Protein AF-A0A3A4R962-F1 (afdb_monomer_lite)

InterPro domains:
  IPR026870 Zinc-ribbon domain [PF13240] (3-22)

pLDDT: mean 74.87, std 14.07, range [37.84, 94.56]

Secondary structure (DSSP, 8-state):
-B-TTT--B--TT-SB-TTT--B---HHHHHHHHHHHHHHHHHHHHHHHHHHHHHHHHHHHHHHHHHHHHHSPPPPS------HHHHHHHHHHHHHHHHHHHTT--EEEEEEHHHHHHHHHHH----TT-EEEEEESSSEEEEEEEEETTEEEEEEEEEEEEEETTEEEEEEEEEEETTEEPPHHHHHHHHHHHIIIIIHHH----TT--EEEEETTEEEEEE-TTTTSS------HHHHHHHHHHHHHHHHTT-HHHHHHHHHHHHHH-TT-TTHHHHHHHHHHHHHHHT-

Radius of gyration: 39.3 Å; chains: 1; bounding box: 98×42×113 Å

Sequence (292 aa):
MNCHNCGETNQPGAIFCRKCGGRLLPEHVLAREEKKRLRESEERLSGHKRIHFLRYLIPLAFFIYVFYLIIQNPVLPRNLNINERYAEKFETKLLRLHEHYNNRKLYRIAITEDELNSFLKLNTFATNADLFNIFLDDGLTIFINRSILGKTIRLKIYCGIQIKNGLIMPEILNVRLGKLPVPSFIVRFVVDKLLTSKFSNELACPPYITGFEFSENIMYIIYDPNYNDKKSSLPASDDVDQLLMQANKLYKDQELNAALKLYNQIIADYPDDPRIPALKKWCEDISARINK

Foldseek 3Di:
DADPVPRDDDDPPDQADPPPRHGDDPPVVVVVVVVVVVVVVVVVVVVVVVVVVVVVVVVVVVVVVVVVLLLQAPDDPDDADQDPVLCVVLVVQLVVVVVCVVVQHKDKDKRFQNSVLNNVVVPPPDDPAWRWRWFQDVATWIWTWGDDPNDTWIKIWGWHWDADQQFTDTHTPWIDNRPHTDDPVVCCVVVVVVCVPCPRPVSPRPRFFLDWDGDDRIIMTIGHSCVPPDVDDDCPVVVLVVLLVVLVVCVVVVVLVVSLVSLVVSCVRPVPPPCNVVSVVVSVVSVVVVVD

Structure (mmCIF, N/CA/C/O backbone):
data_AF-A0A3A4R962-F1
#
_entry.id   AF-A0A3A4R962-F1
#
loop_
_atom_site.group_PDB
_atom_site.id
_atom_site.type_symbol
_atom_site.label_atom_id
_atom_site.label_alt_id
_atom_site.label_comp_id
_atom_site.label_asym_id
_atom_site.label_entity_id
_atom_site.label_seq_id
_atom_site.pdbx_PDB_ins_code
_atom_site.Cartn_x
_atom_site.Cartn_y
_atom_site.Cartn_z
_atom_site.occupancy
_atom_site.B_iso_or_equiv
_atom_site.auth_seq_id
_atom_site.auth_comp_id
_atom_site.auth_asym_id
_atom_site.auth_atom_id
_atom_site.pdbx_PDB_model_num
ATOM 1 N N . MET A 1 1 ? 48.179 -1.555 -74.700 1.00 77.75 1 MET A N 1
ATOM 2 C CA . MET A 1 1 ? 47.234 -1.426 -73.565 1.00 77.75 1 MET A CA 1
ATOM 3 C C . MET A 1 1 ? 47.807 -2.193 -72.388 1.00 77.75 1 MET A C 1
ATOM 5 O O . MET A 1 1 ? 48.206 -3.337 -72.585 1.00 77.75 1 MET A O 1
ATOM 9 N N . ASN A 1 2 ? 47.907 -1.584 -71.208 1.00 84.56 2 ASN A N 1
ATOM 10 C CA . ASN A 1 2 ? 48.552 -2.230 -70.060 1.00 84.56 2 ASN A CA 1
ATOM 11 C C . ASN A 1 2 ? 47.516 -2.985 -69.226 1.00 84.56 2 ASN A C 1
ATOM 13 O O . ASN A 1 2 ? 46.388 -2.526 -69.055 1.00 84.56 2 ASN A O 1
ATOM 17 N N . CYS A 1 3 ? 47.884 -4.159 -68.721 1.00 83.25 3 CYS A N 1
ATOM 18 C CA . CYS A 1 3 ? 47.009 -4.930 -67.850 1.00 83.25 3 CYS A CA 1
ATOM 19 C C . CYS A 1 3 ? 46.927 -4.283 -66.465 1.00 83.25 3 CYS A C 1
ATOM 21 O O . CYS A 1 3 ? 47.944 -4.152 -65.792 1.00 83.25 3 CYS A O 1
ATOM 23 N N . HIS A 1 4 ? 45.719 -3.962 -65.997 1.00 79.00 4 HIS A N 1
ATOM 24 C CA . HIS A 1 4 ? 45.518 -3.374 -64.668 1.00 79.00 4 HIS A CA 1
ATOM 25 C C . HIS A 1 4 ? 45.893 -4.329 -63.516 1.00 79.00 4 HIS A C 1
ATOM 27 O O . HIS A 1 4 ? 46.236 -3.879 -62.433 1.00 79.00 4 HIS A O 1
ATOM 33 N N . ASN A 1 5 ? 45.877 -5.648 -63.751 1.00 82.88 5 ASN A N 1
ATOM 34 C CA . ASN A 1 5 ? 46.166 -6.644 -62.714 1.00 82.88 5 ASN A CA 1
ATOM 35 C C . ASN A 1 5 ? 47.669 -6.935 -62.534 1.00 82.88 5 ASN A C 1
ATOM 37 O O . ASN A 1 5 ? 48.089 -7.345 -61.461 1.00 82.88 5 ASN A O 1
ATOM 41 N N . CYS A 1 6 ? 48.493 -6.784 -63.582 1.00 87.06 6 CYS A N 1
ATOM 42 C CA . CYS A 1 6 ? 49.918 -7.153 -63.515 1.00 87.06 6 CYS A CA 1
ATOM 43 C C . CYS A 1 6 ? 50.880 -6.199 -64.246 1.00 87.06 6 CYS A C 1
ATOM 45 O O . CYS A 1 6 ? 52.055 -6.526 -64.396 1.00 87.06 6 CYS A O 1
ATOM 47 N N . GLY A 1 7 ? 50.391 -5.069 -64.764 1.00 85.62 7 GLY A N 1
ATOM 48 C CA . GLY A 1 7 ? 51.185 -4.024 -65.426 1.00 85.62 7 GLY A CA 1
ATOM 49 C C . GLY A 1 7 ? 51.685 -4.341 -66.842 1.00 85.62 7 GLY A C 1
ATOM 50 O O . GLY A 1 7 ? 52.256 -3.473 -67.488 1.00 85.62 7 GLY A O 1
ATOM 51 N N . GLU A 1 8 ? 51.467 -5.557 -67.350 1.00 90.62 8 GLU A N 1
ATOM 52 C CA . GLU A 1 8 ? 52.028 -6.024 -68.626 1.00 90.62 8 GLU A CA 1
ATOM 53 C C . GLU A 1 8 ? 51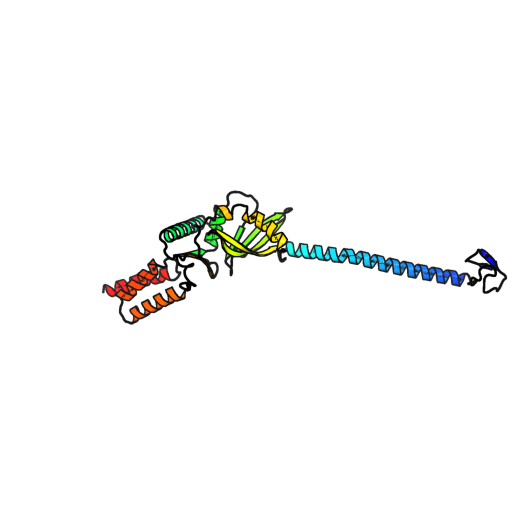.473 -5.255 -69.841 1.00 90.62 8 GLU A C 1
ATOM 55 O O . GLU A 1 8 ? 50.253 -5.126 -69.994 1.00 90.62 8 GLU A O 1
ATOM 60 N N . THR A 1 9 ? 52.353 -4.815 -70.745 1.00 89.25 9 THR A N 1
ATOM 61 C CA . THR A 1 9 ? 51.981 -4.159 -72.009 1.00 89.25 9 THR A CA 1
ATOM 62 C C . THR A 1 9 ? 51.529 -5.193 -73.040 1.00 89.25 9 THR A C 1
ATOM 64 O O . THR A 1 9 ? 52.305 -6.038 -73.483 1.00 89.25 9 THR A O 1
ATOM 67 N N . ASN A 1 10 ? 50.261 -5.127 -73.445 1.00 87.25 10 ASN A N 1
ATOM 68 C CA . ASN A 1 10 ? 49.651 -6.049 -74.403 1.00 87.25 10 ASN A CA 1
ATOM 69 C C . ASN A 1 10 ? 49.460 -5.408 -75.785 1.00 87.25 10 ASN A C 1
ATOM 71 O O . ASN A 1 10 ? 49.341 -4.179 -75.902 1.00 87.25 10 ASN A O 1
ATOM 75 N N . GLN A 1 11 ? 49.398 -6.267 -76.811 1.00 86.31 11 GLN A N 1
ATOM 76 C CA . GLN A 1 11 ? 49.166 -5.880 -78.204 1.00 86.31 11 GLN A CA 1
ATOM 77 C C . GLN A 1 11 ? 47.844 -5.103 -78.366 1.00 86.31 11 GLN A C 1
ATOM 79 O O . GLN A 1 11 ? 46.879 -5.366 -77.639 1.00 86.31 11 GLN A O 1
ATOM 84 N N . PRO A 1 12 ? 47.782 -4.135 -79.300 1.00 80.62 12 PRO A N 1
ATOM 85 C CA . PRO A 1 12 ? 46.551 -3.406 -79.588 1.00 80.62 12 PRO A CA 1
ATOM 86 C C . PRO A 1 12 ? 45.457 -4.377 -80.067 1.00 80.62 12 PRO A C 1
ATOM 88 O O . PRO A 1 12 ? 45.690 -5.180 -80.961 1.00 80.62 12 PRO A O 1
ATOM 91 N N . GLY A 1 13 ? 44.278 -4.327 -79.437 1.00 78.50 13 GLY A N 1
ATOM 92 C CA . GLY A 1 13 ? 43.146 -5.223 -79.726 1.00 78.50 13 GLY A CA 1
ATOM 93 C C . GLY A 1 13 ? 43.092 -6.524 -78.909 1.00 78.50 13 GLY A C 1
ATOM 94 O O . GLY A 1 13 ? 42.116 -7.262 -79.021 1.00 78.50 13 GLY A O 1
ATOM 95 N N . ALA A 1 14 ? 44.087 -6.811 -78.060 1.00 82.19 14 ALA A N 1
ATOM 96 C CA . ALA A 1 14 ? 44.057 -7.985 -77.186 1.00 82.19 14 ALA A CA 1
ATOM 97 C C . ALA A 1 14 ? 42.918 -7.897 -76.146 1.00 82.19 14 ALA A C 1
ATOM 99 O O . ALA A 1 14 ? 42.784 -6.896 -75.445 1.00 82.19 14 ALA A O 1
ATOM 100 N N . ILE A 1 15 ? 42.125 -8.968 -76.014 1.00 83.50 15 ILE A N 1
ATOM 101 C CA . ILE A 1 15 ? 40.984 -9.055 -75.075 1.00 83.50 15 ILE A CA 1
ATOM 102 C C . ILE A 1 15 ? 41.430 -9.554 -73.687 1.00 83.50 15 ILE A C 1
ATOM 104 O O . ILE A 1 15 ? 40.807 -9.241 -72.671 1.00 83.50 15 ILE A O 1
ATOM 108 N N . PHE A 1 16 ? 42.536 -10.299 -73.624 1.00 88.06 16 PHE A N 1
ATOM 109 C CA . PHE A 1 16 ? 43.095 -10.868 -72.398 1.00 88.06 16 PHE A CA 1
ATOM 110 C C . PHE A 1 16 ? 44.587 -10.560 -72.286 1.00 88.06 16 PHE A C 1
ATOM 112 O O . PHE A 1 16 ? 45.295 -10.451 -73.287 1.00 88.06 16 PHE A O 1
ATOM 119 N N . CYS A 1 17 ? 45.066 -10.419 -71.053 1.00 89.94 17 CYS A N 1
ATOM 120 C CA . CYS A 1 17 ? 46.470 -10.200 -70.759 1.00 89.94 17 CYS A CA 1
ATOM 121 C C . CYS A 1 17 ? 47.272 -11.468 -71.041 1.00 89.94 17 CYS A C 1
ATOM 123 O O . CYS A 1 17 ? 47.010 -12.514 -70.447 1.00 89.94 17 CYS A O 1
ATOM 125 N N . ARG A 1 18 ? 48.317 -11.349 -71.861 1.00 89.38 18 ARG A N 1
ATOM 126 C CA . ARG A 1 18 ? 49.208 -12.458 -72.228 1.00 89.38 18 ARG A CA 1
ATOM 127 C C . ARG A 1 18 ? 49.938 -13.102 -71.047 1.00 89.38 18 ARG A C 1
ATOM 129 O O . ARG A 1 18 ? 50.390 -14.231 -71.161 1.00 89.38 18 ARG A O 1
ATOM 136 N N . LYS A 1 19 ? 50.094 -12.373 -69.937 1.00 90.69 19 LYS A N 1
ATOM 137 C CA . LYS A 1 19 ? 50.880 -12.812 -68.776 1.00 90.69 19 LYS A CA 1
ATOM 138 C C . LYS A 1 19 ? 50.030 -13.434 -67.673 1.00 90.69 19 LYS A C 1
ATOM 140 O O . LYS A 1 19 ? 50.396 -14.474 -67.149 1.00 90.69 19 LYS A O 1
ATOM 145 N N . CYS A 1 20 ? 48.917 -12.801 -67.302 1.00 91.12 20 CYS A N 1
ATOM 146 C CA . CYS A 1 20 ? 48.089 -13.245 -66.172 1.00 91.12 20 CYS A CA 1
ATOM 147 C C . CYS A 1 20 ? 46.696 -13.750 -66.575 1.00 91.12 20 CYS A C 1
ATOM 149 O O . CYS A 1 20 ? 45.903 -14.084 -65.701 1.00 91.12 20 CYS A O 1
ATOM 151 N N . GLY A 1 21 ? 46.353 -13.737 -67.869 1.00 85.94 21 GLY A N 1
ATOM 152 C CA . GLY A 1 21 ? 45.032 -14.138 -68.367 1.00 85.94 21 GLY A CA 1
ATOM 153 C C . GLY A 1 21 ? 43.889 -13.178 -68.011 1.00 85.94 21 GLY A C 1
ATOM 154 O O . GLY A 1 21 ? 42.753 -13.398 -68.418 1.00 85.94 21 GLY A O 1
ATOM 155 N N . GLY A 1 22 ? 44.162 -12.094 -67.276 1.00 85.62 22 GLY A N 1
ATOM 156 C CA . GLY A 1 22 ? 43.148 -11.119 -66.877 1.00 85.62 22 GLY A CA 1
ATOM 157 C C . GLY A 1 22 ? 42.529 -10.403 -68.078 1.00 85.62 22 GLY A C 1
ATOM 158 O O . GLY A 1 22 ? 43.238 -10.007 -69.004 1.00 85.62 22 GLY A O 1
ATOM 159 N N . ARG A 1 23 ? 41.207 -10.210 -68.065 1.00 85.44 23 ARG A N 1
ATOM 160 C CA . ARG A 1 23 ? 40.483 -9.500 -69.129 1.00 85.44 23 ARG A CA 1
ATOM 161 C C . ARG A 1 23 ? 40.953 -8.044 -69.217 1.00 85.44 23 ARG A C 1
ATOM 163 O O . ARG A 1 23 ? 40.964 -7.329 -68.216 1.00 85.44 23 ARG A O 1
ATOM 170 N N . LEU A 1 24 ? 41.337 -7.607 -70.412 1.00 81.69 24 LEU A N 1
ATOM 171 C CA . LEU A 1 24 ? 41.735 -6.230 -70.693 1.00 81.69 24 LEU A CA 1
ATOM 172 C C . LEU A 1 24 ? 40.465 -5.423 -70.970 1.00 81.69 24 LEU A C 1
ATOM 174 O O . LEU A 1 24 ? 39.911 -5.447 -72.065 1.00 81.69 24 LEU A O 1
ATOM 178 N N . LEU A 1 25 ? 39.953 -4.769 -69.930 1.00 76.94 25 LEU A N 1
ATOM 179 C CA . LEU A 1 25 ? 38.772 -3.917 -70.025 1.00 76.94 25 LEU A CA 1
ATOM 180 C C . LEU A 1 25 ? 39.183 -2.510 -70.476 1.00 76.94 25 LEU A C 1
ATOM 182 O O . LEU A 1 25 ? 40.145 -1.970 -69.925 1.00 76.94 25 LEU A O 1
ATOM 186 N N . PRO A 1 26 ? 38.477 -1.898 -71.444 1.00 75.88 26 PRO A N 1
ATOM 187 C CA . PRO A 1 26 ? 38.699 -0.505 -71.811 1.00 75.88 26 PRO A CA 1
ATOM 188 C C . PRO A 1 26 ? 38.617 0.411 -70.585 1.00 75.88 26 PRO A C 1
ATOM 190 O O . PRO A 1 26 ? 37.801 0.191 -69.691 1.00 75.88 26 PRO A O 1
ATOM 193 N N . GLU A 1 27 ? 39.424 1.467 -70.566 1.00 72.38 27 GLU A N 1
ATOM 194 C CA . GLU A 1 27 ? 39.584 2.365 -69.411 1.00 72.38 27 GLU A CA 1
ATOM 195 C C . GLU A 1 27 ? 38.251 2.962 -68.915 1.00 72.38 27 GLU A C 1
ATOM 197 O O . GLU A 1 27 ? 37.996 3.037 -67.714 1.00 72.38 27 GLU A O 1
ATOM 202 N N . HIS A 1 28 ? 37.328 3.265 -69.834 1.00 75.19 28 HIS A N 1
ATOM 203 C CA . HIS A 1 28 ? 35.986 3.755 -69.505 1.00 75.19 28 HIS A CA 1
ATOM 204 C C . HIS A 1 28 ? 35.100 2.716 -68.787 1.00 75.19 28 HIS A C 1
ATOM 206 O O . HIS A 1 28 ? 34.197 3.092 -68.037 1.00 75.19 28 HIS A O 1
ATOM 212 N N . VAL A 1 29 ? 35.339 1.416 -68.998 1.00 77.19 29 VAL A N 1
ATOM 213 C CA . VAL A 1 29 ? 34.620 0.329 -68.313 1.00 77.19 29 VAL A CA 1
ATOM 214 C C . VAL A 1 29 ? 35.175 0.136 -66.905 1.00 77.19 29 VAL A C 1
ATOM 216 O O . VAL A 1 29 ? 34.391 0.047 -65.962 1.00 77.19 29 VAL A O 1
ATOM 219 N N . LEU A 1 30 ? 36.504 0.179 -66.744 1.00 73.88 30 LEU A N 1
ATOM 220 C CA . LEU A 1 30 ? 37.162 0.116 -65.433 1.00 73.88 30 LEU A CA 1
ATOM 221 C C . LEU A 1 30 ? 36.701 1.262 -64.520 1.00 73.88 30 LEU A C 1
ATOM 223 O O . LEU A 1 30 ? 36.254 1.015 -63.400 1.00 73.88 30 LEU A O 1
ATOM 227 N N . ALA A 1 31 ? 36.675 2.495 -65.036 1.00 77.50 31 ALA A N 1
ATOM 228 C CA . ALA A 1 31 ? 36.196 3.659 -64.287 1.00 77.50 31 ALA A CA 1
ATOM 229 C C . ALA A 1 31 ? 34.712 3.545 -63.876 1.00 77.50 31 ALA A C 1
ATOM 231 O O . ALA A 1 31 ? 34.293 4.082 -62.846 1.00 77.50 31 ALA A O 1
ATOM 232 N N . ARG A 1 32 ? 33.886 2.848 -64.670 1.00 80.50 32 ARG A N 1
ATOM 233 C CA . ARG A 1 32 ? 32.465 2.622 -64.362 1.00 80.50 32 ARG A CA 1
ATOM 234 C C . ARG A 1 32 ? 32.279 1.549 -63.290 1.00 80.50 32 ARG A C 1
ATOM 236 O O . ARG A 1 32 ? 31.429 1.722 -62.414 1.00 80.50 32 ARG A O 1
ATOM 243 N N . GLU A 1 33 ? 33.056 0.471 -63.341 1.00 80.75 33 GLU A N 1
ATOM 244 C CA . GLU A 1 33 ? 33.032 -0.588 -62.327 1.00 80.75 33 GLU A CA 1
ATOM 245 C C . GLU A 1 33 ? 33.550 -0.095 -60.974 1.00 80.75 33 GLU A C 1
ATOM 247 O O . GLU A 1 33 ? 32.934 -0.378 -59.946 1.00 80.75 33 GLU A O 1
ATOM 252 N N . GLU A 1 34 ? 34.616 0.704 -60.963 1.00 81.69 34 GLU A N 1
ATOM 253 C CA . GLU A 1 34 ? 35.164 1.296 -59.742 1.00 81.69 34 GLU A CA 1
ATOM 254 C C . GLU A 1 34 ? 34.163 2.253 -59.078 1.00 81.69 34 GLU A C 1
ATOM 256 O O . GLU A 1 34 ? 33.871 2.116 -57.889 1.00 81.69 34 GLU A O 1
ATOM 261 N N . LYS A 1 35 ? 33.515 3.133 -59.857 1.00 82.75 35 LYS A N 1
ATOM 262 C CA . LYS A 1 35 ? 32.416 3.980 -59.355 1.00 82.75 35 LYS A CA 1
ATOM 263 C C . LYS A 1 35 ? 31.254 3.165 -58.789 1.00 82.75 35 LYS A C 1
ATOM 265 O O . LYS A 1 35 ? 30.650 3.580 -57.801 1.00 82.75 35 LYS A O 1
ATOM 270 N N . LYS A 1 36 ? 30.919 2.023 -59.399 1.00 83.44 36 LYS A N 1
ATOM 271 C CA . LYS A 1 36 ? 29.857 1.142 -58.898 1.00 83.44 36 LYS A CA 1
ATOM 272 C C . LYS A 1 36 ? 30.246 0.516 -57.555 1.00 83.44 36 LYS A C 1
ATOM 274 O O . LYS A 1 36 ? 29.446 0.559 -56.627 1.00 83.44 36 LYS A O 1
ATOM 279 N N . ARG A 1 37 ? 31.482 0.022 -57.423 1.00 81.88 37 ARG A N 1
ATOM 280 C CA . ARG A 1 37 ? 32.004 -0.530 -56.159 1.00 81.88 37 ARG A CA 1
ATOM 281 C C . ARG A 1 37 ? 32.063 0.517 -55.051 1.00 81.88 37 ARG A C 1
ATOM 283 O O . ARG A 1 37 ? 31.694 0.210 -53.923 1.00 81.88 37 ARG A O 1
ATOM 290 N N . LEU A 1 38 ? 32.471 1.747 -55.372 1.00 80.94 38 LEU A N 1
ATOM 291 C CA . LEU A 1 38 ? 32.474 2.856 -54.417 1.00 80.94 38 LEU A CA 1
ATOM 292 C C . LEU A 1 38 ? 31.055 3.155 -53.918 1.00 80.94 38 LEU A C 1
ATOM 294 O O . LEU A 1 38 ? 30.846 3.154 -52.707 1.00 80.94 38 LEU A O 1
ATOM 298 N N . ARG A 1 39 ? 30.066 3.273 -54.817 1.00 78.31 39 ARG A N 1
ATOM 299 C CA . ARG A 1 39 ? 28.651 3.463 -54.437 1.00 78.31 39 ARG A CA 1
ATOM 300 C C . ARG A 1 39 ? 28.114 2.319 -53.575 1.00 78.31 39 ARG A C 1
ATOM 302 O O . ARG A 1 39 ? 27.507 2.574 -52.543 1.00 78.31 39 ARG A O 1
ATOM 309 N N . GLU A 1 40 ? 28.384 1.068 -53.947 1.00 79.31 40 GLU A N 1
ATOM 310 C CA . GLU A 1 40 ? 27.974 -0.104 -53.158 1.00 79.31 40 GLU A CA 1
ATOM 311 C C . GLU A 1 40 ? 28.652 -0.133 -51.775 1.00 79.31 40 GLU A C 1
ATOM 313 O O . GLU A 1 40 ? 28.037 -0.526 -50.781 1.00 79.31 40 GLU A O 1
ATOM 318 N N . SER A 1 41 ? 29.913 0.300 -51.681 1.00 74.69 41 SER A N 1
ATOM 319 C CA . SER A 1 41 ? 30.638 0.401 -50.410 1.00 74.69 41 SER A CA 1
ATOM 320 C C . SER A 1 41 ? 30.090 1.518 -49.516 1.00 74.69 41 SER A C 1
ATOM 322 O O . SER A 1 41 ? 29.933 1.310 -48.312 1.00 74.69 41 SER A O 1
ATOM 324 N N . GLU A 1 42 ? 29.721 2.662 -50.100 1.00 76.12 42 GLU A N 1
ATOM 325 C CA . GLU A 1 42 ? 29.106 3.791 -49.401 1.00 76.12 42 GLU A CA 1
ATOM 326 C C . GLU A 1 42 ? 27.699 3.442 -48.907 1.00 76.12 42 GLU A C 1
ATOM 328 O O . GLU A 1 42 ? 27.369 3.735 -47.756 1.00 76.12 42 GLU A O 1
ATOM 333 N N . GLU A 1 43 ? 26.893 2.750 -49.719 1.00 76.00 43 GLU A N 1
ATOM 334 C CA . GLU A 1 43 ? 25.568 2.256 -49.321 1.00 76.00 43 GLU A CA 1
ATOM 335 C C . GLU A 1 43 ? 25.663 1.244 -48.172 1.00 76.00 43 GLU A C 1
ATOM 337 O O . GLU A 1 43 ? 24.908 1.336 -47.198 1.00 76.00 43 GLU A O 1
ATOM 342 N N . ARG A 1 44 ? 26.636 0.323 -48.215 1.00 70.81 44 ARG A N 1
ATOM 343 C CA . ARG A 1 44 ? 26.886 -0.619 -47.110 1.00 70.81 44 ARG A CA 1
ATOM 344 C C . ARG A 1 44 ? 27.354 0.094 -45.842 1.00 70.81 44 ARG A C 1
ATOM 346 O O . ARG A 1 44 ? 26.849 -0.212 -44.760 1.00 70.81 44 ARG A O 1
ATOM 353 N N . LEU A 1 45 ? 28.259 1.072 -45.952 1.00 68.38 45 LEU A N 1
ATOM 354 C CA . LEU A 1 45 ? 28.694 1.883 -44.808 1.00 68.38 45 LEU A CA 1
ATOM 355 C C . LEU A 1 45 ? 27.534 2.704 -44.223 1.00 68.38 45 LEU A C 1
ATOM 357 O O . LEU A 1 45 ? 27.406 2.817 -43.002 1.00 68.38 45 LEU A O 1
ATOM 361 N N . SER A 1 46 ? 26.676 3.260 -45.080 1.00 72.56 46 SER A N 1
ATOM 362 C CA . SER A 1 46 ? 25.471 4.000 -44.696 1.00 72.56 46 SER A CA 1
ATOM 363 C C . SER A 1 46 ? 24.471 3.109 -43.958 1.00 72.56 46 SER A C 1
ATOM 365 O O . SER A 1 46 ? 23.958 3.517 -42.910 1.00 72.56 46 SER A O 1
ATOM 367 N N . GLY A 1 47 ? 24.213 1.900 -44.462 1.00 71.31 47 GLY A N 1
ATOM 368 C CA . GLY A 1 47 ? 23.349 0.920 -43.806 1.00 71.31 47 GLY A CA 1
ATOM 369 C C . GLY A 1 47 ? 23.889 0.524 -42.434 1.00 71.31 47 GLY A C 1
ATOM 370 O O . GLY A 1 47 ? 23.157 0.546 -41.443 1.00 71.31 47 GLY A O 1
ATOM 371 N N . HIS A 1 48 ? 25.195 0.268 -42.339 1.00 73.62 48 HIS A N 1
ATOM 372 C CA . HIS A 1 48 ? 25.822 -0.134 -41.083 1.00 73.62 48 HIS A CA 1
ATOM 373 C C . HIS A 1 48 ? 25.802 0.986 -40.026 1.00 73.62 48 HIS A C 1
ATOM 375 O O . HIS A 1 48 ? 25.498 0.722 -38.858 1.00 73.62 48 HIS A O 1
ATOM 381 N N . LYS A 1 49 ? 26.040 2.245 -40.430 1.00 76.12 49 LYS A N 1
ATOM 382 C CA . LYS A 1 49 ? 25.915 3.424 -39.551 1.00 76.12 49 LYS A CA 1
ATOM 383 C C . LYS A 1 49 ? 24.481 3.625 -39.052 1.00 76.12 49 LYS A C 1
ATOM 385 O O . LYS A 1 49 ? 24.293 3.923 -37.875 1.00 76.12 49 LYS A O 1
ATOM 390 N N . ARG A 1 50 ? 23.470 3.411 -39.904 1.00 76.31 50 ARG A N 1
ATOM 391 C CA . ARG A 1 50 ? 22.049 3.485 -39.509 1.00 76.31 50 ARG A CA 1
ATOM 392 C C . ARG A 1 50 ? 21.679 2.422 -38.474 1.00 76.31 50 ARG A C 1
ATOM 394 O O . ARG A 1 50 ? 20.993 2.743 -37.509 1.00 76.31 50 ARG A O 1
ATOM 401 N N . ILE A 1 51 ? 22.173 1.193 -38.630 1.00 80.19 51 ILE A N 1
ATOM 402 C CA . ILE A 1 51 ? 21.936 0.107 -37.664 1.00 80.19 51 ILE A CA 1
ATOM 403 C C . ILE A 1 51 ? 22.584 0.430 -36.313 1.00 80.19 51 ILE A C 1
ATOM 405 O O . ILE A 1 51 ? 21.940 0.279 -35.275 1.00 80.19 51 ILE A O 1
ATOM 409 N N . HIS A 1 52 ? 23.827 0.925 -36.308 1.00 78.25 52 HIS A N 1
ATOM 410 C CA . HIS A 1 52 ? 24.475 1.361 -35.069 1.00 78.25 52 HIS A CA 1
ATOM 411 C C . HIS A 1 52 ? 23.710 2.502 -34.399 1.00 78.25 52 HIS A C 1
ATOM 413 O O . HIS A 1 52 ? 23.472 2.443 -33.197 1.00 78.25 52 HIS A O 1
ATOM 419 N N . PHE A 1 53 ? 23.263 3.497 -35.165 1.00 80.00 53 PHE A N 1
ATOM 420 C CA . PHE A 1 53 ? 22.472 4.603 -34.636 1.00 80.00 53 PHE A CA 1
ATOM 421 C C . PHE A 1 53 ? 21.152 4.126 -34.006 1.00 80.00 53 PHE A C 1
ATOM 423 O O . PHE A 1 53 ? 20.861 4.479 -32.862 1.00 80.00 53 PHE A O 1
ATOM 430 N N . LEU A 1 54 ? 20.396 3.250 -34.684 1.00 83.00 54 LEU A N 1
ATOM 431 C CA . LEU A 1 54 ? 19.171 2.661 -34.121 1.00 83.00 54 LEU A CA 1
ATOM 432 C C . LEU A 1 54 ? 19.441 1.864 -32.837 1.00 83.00 54 LEU A C 1
ATOM 434 O O . LEU A 1 54 ? 18.650 1.934 -31.895 1.00 83.00 54 LEU A O 1
ATOM 438 N N . ARG A 1 55 ? 20.566 1.140 -32.778 1.00 86.12 55 ARG A N 1
ATOM 439 C CA . ARG A 1 55 ? 20.948 0.333 -31.611 1.00 86.12 55 ARG A CA 1
ATOM 440 C C . ARG A 1 55 ? 21.152 1.172 -30.350 1.00 86.12 55 ARG A C 1
ATOM 442 O O . ARG A 1 55 ? 20.931 0.648 -29.265 1.00 86.12 55 ARG A O 1
ATOM 449 N N . TYR A 1 56 ? 21.535 2.443 -30.473 1.00 87.25 56 TYR A N 1
ATOM 450 C CA . TYR A 1 56 ? 21.653 3.357 -29.329 1.00 87.25 56 TYR A CA 1
ATOM 451 C C . TYR A 1 56 ? 20.375 4.159 -29.068 1.00 87.25 56 TYR A C 1
ATOM 453 O O . TYR A 1 56 ? 20.062 4.453 -27.914 1.00 87.25 56 TYR A O 1
ATOM 461 N N . LEU A 1 57 ? 19.605 4.468 -30.113 1.00 88.69 57 LEU A N 1
ATOM 462 C CA . LEU A 1 57 ? 18.388 5.267 -29.986 1.00 88.69 57 LEU A CA 1
ATOM 463 C C . LEU A 1 57 ? 17.265 4.507 -29.271 1.00 88.69 57 LEU A C 1
ATOM 465 O O . LEU A 1 57 ? 16.572 5.094 -28.445 1.00 88.69 57 LEU A O 1
ATOM 469 N N . ILE A 1 58 ? 17.120 3.200 -29.521 1.00 87.62 58 ILE A N 1
ATOM 470 C CA . ILE A 1 58 ? 16.098 2.371 -28.859 1.00 87.62 58 ILE A CA 1
ATOM 471 C C . ILE A 1 58 ? 16.315 2.308 -27.331 1.00 87.62 58 ILE A C 1
ATOM 473 O O . ILE A 1 58 ? 15.381 2.644 -26.600 1.00 87.62 58 ILE A O 1
ATOM 477 N N . PRO A 1 59 ? 17.513 1.958 -26.808 1.00 90.25 59 PRO A N 1
ATOM 478 C CA . PRO A 1 59 ? 17.783 2.022 -25.374 1.00 90.25 59 PRO A CA 1
ATOM 479 C C . PRO A 1 59 ? 17.564 3.418 -24.799 1.00 90.25 59 PRO A C 1
ATOM 481 O O . PRO A 1 59 ? 16.957 3.545 -23.742 1.00 90.25 59 PRO A O 1
ATOM 484 N N . LEU A 1 60 ? 18.010 4.468 -25.495 1.00 91.88 60 LEU A N 1
ATOM 485 C CA . LEU A 1 60 ? 17.840 5.842 -25.026 1.00 91.88 60 LEU A CA 1
ATOM 486 C C . LEU A 1 60 ? 16.358 6.216 -24.891 1.00 91.88 60 LEU A C 1
ATOM 488 O O . LEU A 1 60 ? 15.953 6.733 -23.853 1.00 91.88 60 LEU A O 1
ATOM 492 N N . ALA A 1 61 ? 15.540 5.913 -25.901 1.00 89.69 61 ALA A N 1
ATOM 493 C CA . ALA A 1 61 ? 14.099 6.143 -25.857 1.00 89.69 61 ALA A CA 1
ATOM 494 C C . ALA A 1 61 ? 13.436 5.351 -24.719 1.00 89.69 61 ALA A C 1
ATOM 496 O O . ALA A 1 61 ? 12.591 5.893 -24.006 1.00 89.69 61 ALA A O 1
ATOM 497 N N . PHE A 1 62 ? 13.866 4.106 -24.492 1.00 89.50 62 PHE A N 1
ATOM 498 C CA . PHE A 1 62 ? 13.413 3.301 -23.359 1.00 89.50 62 PHE A CA 1
ATOM 499 C C . PHE A 1 62 ? 13.780 3.945 -22.014 1.00 89.50 62 PHE A C 1
ATOM 501 O O . PHE A 1 62 ? 12.915 4.077 -21.151 1.00 89.50 62 PHE A O 1
ATOM 508 N N . PHE A 1 63 ? 15.019 4.418 -21.839 1.00 88.25 63 PHE A N 1
ATOM 509 C CA . PHE A 1 63 ? 15.441 5.121 -20.622 1.00 88.25 63 PHE A CA 1
ATOM 510 C C . PHE A 1 63 ? 14.653 6.412 -20.394 1.00 88.25 63 PHE A C 1
ATOM 512 O O . PHE A 1 63 ? 14.222 6.668 -19.270 1.00 88.25 63 PHE A O 1
ATOM 519 N N . ILE A 1 64 ? 14.416 7.199 -21.447 1.00 88.88 64 ILE A N 1
ATOM 520 C CA . ILE A 1 64 ? 13.593 8.414 -21.373 1.00 88.88 64 ILE A CA 1
ATOM 521 C C . ILE A 1 64 ? 12.163 8.061 -20.954 1.00 88.88 64 ILE A C 1
ATOM 523 O O . ILE A 1 64 ? 11.605 8.720 -20.079 1.00 88.88 64 ILE A O 1
ATOM 527 N N . TYR A 1 65 ? 11.580 7.004 -21.524 1.00 86.88 65 TYR A N 1
ATOM 528 C CA . TYR A 1 65 ? 10.232 6.554 -21.179 1.00 86.88 65 TYR A CA 1
ATOM 529 C C . TYR A 1 65 ? 10.136 6.045 -19.734 1.00 86.88 65 TYR A C 1
ATOM 531 O O . TYR A 1 65 ? 9.226 6.432 -19.002 1.00 86.88 65 TYR A O 1
ATOM 539 N N . VAL A 1 66 ? 11.103 5.243 -19.283 1.00 83.69 66 VAL A N 1
ATOM 540 C CA . VAL A 1 66 ? 11.198 4.803 -17.883 1.00 83.69 66 VAL A CA 1
ATOM 541 C C . VAL A 1 66 ? 11.294 6.014 -16.957 1.00 83.69 66 VAL A C 1
ATOM 543 O O . VAL A 1 66 ? 10.534 6.114 -15.998 1.00 83.69 66 VAL A O 1
ATOM 546 N N . PHE A 1 67 ? 12.164 6.975 -17.267 1.00 83.25 67 PHE A N 1
ATOM 547 C CA . PHE A 1 67 ? 12.325 8.186 -16.465 1.00 83.25 67 PHE A CA 1
ATOM 548 C C . PHE A 1 67 ? 11.052 9.042 -16.435 1.00 83.25 67 PHE A C 1
ATOM 550 O O . PHE A 1 67 ? 10.663 9.545 -15.380 1.00 83.25 67 PHE A O 1
ATOM 557 N N . TYR A 1 68 ? 10.355 9.149 -17.566 1.00 85.12 68 TYR A N 1
ATOM 558 C CA . TYR A 1 68 ? 9.051 9.799 -17.655 1.00 85.12 68 TYR A CA 1
ATOM 559 C C . TYR A 1 68 ? 8.019 9.134 -16.733 1.00 85.12 68 TYR A C 1
ATOM 561 O O . TYR A 1 68 ? 7.336 9.829 -15.980 1.00 85.12 68 TYR A O 1
ATOM 569 N N . LEU A 1 69 ? 7.945 7.799 -16.715 1.00 80.94 69 LEU A N 1
ATOM 570 C CA . LEU A 1 69 ? 7.039 7.066 -15.824 1.00 80.94 69 LEU A CA 1
ATOM 571 C C . LEU A 1 69 ? 7.406 7.192 -14.335 1.00 80.94 69 LEU A C 1
ATOM 573 O O . LEU A 1 69 ? 6.503 7.168 -13.497 1.00 80.94 69 LEU A O 1
ATOM 577 N N . ILE A 1 70 ? 8.695 7.348 -14.004 1.00 77.44 70 ILE A N 1
ATOM 578 C CA . ILE A 1 70 ? 9.162 7.626 -12.633 1.00 77.44 70 ILE A CA 1
ATOM 579 C C . ILE A 1 70 ? 8.723 9.026 -12.186 1.00 77.44 70 ILE A C 1
ATOM 581 O O . ILE A 1 70 ? 8.292 9.194 -11.048 1.00 77.44 70 ILE A O 1
ATOM 585 N N . ILE A 1 71 ? 8.808 10.028 -13.071 1.00 77.75 71 ILE A N 1
ATOM 586 C CA . ILE A 1 71 ? 8.429 11.420 -12.760 1.00 77.75 71 ILE A CA 1
ATOM 587 C C . ILE A 1 71 ? 6.918 11.581 -12.567 1.00 77.75 71 ILE A C 1
ATOM 589 O O . ILE A 1 71 ? 6.493 12.513 -11.881 1.00 77.75 71 ILE A O 1
ATOM 593 N N . GLN A 1 72 ? 6.096 10.695 -13.138 1.00 79.06 72 GLN A N 1
ATOM 594 C CA . GLN A 1 72 ? 4.653 10.680 -12.896 1.00 79.06 72 GLN A CA 1
ATOM 595 C C . GLN A 1 72 ? 4.350 10.251 -11.455 1.00 79.06 72 GLN A C 1
ATOM 597 O O . GLN A 1 72 ? 3.956 9.116 -11.182 1.00 79.06 72 GLN A O 1
ATOM 602 N N . ASN A 1 73 ? 4.543 11.190 -10.530 1.00 68.62 73 ASN A N 1
ATOM 603 C CA . ASN A 1 73 ? 4.261 11.030 -9.117 1.00 68.62 73 ASN A CA 1
ATOM 604 C C . ASN A 1 73 ? 2.781 10.661 -8.939 1.00 68.62 73 ASN A C 1
ATOM 606 O O . ASN A 1 73 ? 1.913 11.351 -9.482 1.00 68.62 73 ASN A O 1
ATOM 610 N N . PRO A 1 74 ? 2.463 9.597 -8.183 1.00 66.00 74 PRO A N 1
ATOM 611 C CA . PRO A 1 74 ? 1.080 9.252 -7.918 1.00 66.00 74 PRO A CA 1
ATOM 612 C C . PRO A 1 74 ? 0.440 10.399 -7.139 1.00 66.00 74 PRO A C 1
ATOM 614 O O . PRO A 1 74 ? 1.047 10.932 -6.208 1.00 66.00 74 PRO A O 1
ATOM 617 N N . VAL A 1 75 ? -0.762 10.803 -7.546 1.00 66.75 75 VAL A N 1
ATOM 618 C CA . VAL A 1 75 ? -1.516 11.868 -6.878 1.00 66.75 75 VAL A CA 1
ATOM 619 C C . VAL A 1 75 ? -1.759 11.444 -5.432 1.00 66.75 75 VAL A C 1
ATOM 621 O O . VAL A 1 75 ? -2.162 10.310 -5.179 1.00 66.75 75 VAL A O 1
ATOM 624 N N . LEU A 1 76 ? -1.453 12.336 -4.487 1.00 65.81 76 LEU A N 1
ATOM 625 C CA . LEU A 1 76 ? -1.823 12.118 -3.093 1.00 65.81 76 LEU A CA 1
ATOM 626 C C . LEU A 1 76 ? -3.345 12.228 -3.002 1.00 65.81 76 LEU A C 1
ATOM 628 O O . LEU A 1 76 ? -3.867 13.254 -3.438 1.00 65.81 76 LEU A O 1
ATOM 632 N N . PRO A 1 77 ? -4.041 11.211 -2.468 1.00 58.38 77 PRO A N 1
ATOM 633 C CA . PRO A 1 77 ? -5.496 11.204 -2.430 1.00 58.38 77 PRO A CA 1
ATOM 634 C C . PRO A 1 77 ? -6.065 12.472 -1.789 1.00 58.38 77 PRO A C 1
ATOM 636 O O . PRO A 1 77 ? -6.970 13.072 -2.363 1.00 58.38 77 PRO A O 1
ATOM 639 N N . ARG A 1 78 ? -5.513 12.913 -0.643 1.00 64.75 78 ARG A N 1
ATOM 640 C CA . ARG A 1 78 ? -5.992 14.066 0.143 1.00 64.75 78 ARG A CA 1
ATOM 641 C C . ARG A 1 78 ? -4.877 14.722 0.969 1.00 64.75 78 ARG A C 1
ATOM 643 O O . ARG A 1 78 ? -3.845 14.107 1.243 1.00 64.75 78 ARG A O 1
ATOM 650 N N . ASN A 1 79 ? -5.107 15.973 1.384 1.00 64.56 79 ASN A N 1
ATOM 651 C CA . ASN A 1 79 ? -4.353 16.601 2.472 1.00 64.56 79 ASN A CA 1
ATOM 652 C C . ASN A 1 79 ? -4.798 15.972 3.795 1.00 64.56 79 ASN A C 1
ATOM 654 O O . ASN A 1 79 ? -5.980 16.013 4.123 1.00 64.56 79 ASN A O 1
ATOM 658 N N . LEU A 1 80 ? -3.852 15.402 4.539 1.00 67.06 80 LEU A N 1
ATOM 659 C CA . LEU A 1 80 ? -4.121 14.807 5.846 1.00 67.06 80 LEU A CA 1
ATOM 660 C C . LEU A 1 80 ? -4.264 15.902 6.901 1.00 67.06 80 LEU A C 1
ATOM 662 O O . LEU A 1 80 ? -3.389 16.765 7.016 1.00 67.06 80 LEU A O 1
ATOM 666 N N . ASN A 1 81 ? -5.340 15.838 7.682 1.00 71.69 81 ASN A N 1
ATOM 667 C CA . ASN A 1 81 ? -5.553 16.725 8.817 1.00 71.69 81 ASN A CA 1
ATOM 668 C C . ASN A 1 81 ? -4.870 16.128 10.053 1.00 71.69 81 ASN A C 1
ATOM 670 O O . ASN A 1 81 ? -5.445 15.304 10.759 1.00 71.69 81 ASN A O 1
ATOM 674 N N . ILE A 1 82 ? -3.611 16.505 10.272 1.00 78.25 82 ILE A N 1
ATOM 675 C CA . ILE A 1 82 ? -2.830 16.029 11.417 1.00 78.25 82 ILE A CA 1
ATOM 676 C C . ILE A 1 82 ? -3.326 16.763 12.660 1.00 78.25 82 ILE A C 1
ATOM 678 O O . ILE A 1 82 ? -3.212 17.987 12.737 1.00 78.25 82 ILE A O 1
ATOM 682 N N . ASN A 1 83 ? -3.862 16.021 13.626 1.00 87.19 83 ASN A N 1
ATOM 683 C CA . ASN A 1 83 ? -4.373 16.585 14.871 1.00 87.19 83 ASN A CA 1
ATOM 684 C C . ASN A 1 83 ? -3.918 15.738 16.063 1.00 87.19 83 ASN A C 1
ATOM 686 O O . ASN A 1 83 ? -4.124 14.524 16.075 1.00 87.19 83 ASN A O 1
ATOM 690 N N . GLU A 1 84 ? -3.363 16.386 17.085 1.00 88.06 84 GLU A N 1
ATOM 691 C CA . GLU A 1 84 ? -2.967 15.751 18.350 1.00 88.06 84 GLU A CA 1
ATOM 692 C C . GLU A 1 84 ? -4.124 14.969 18.978 1.00 88.06 84 GLU A C 1
ATOM 694 O O . GLU A 1 84 ? -3.956 13.822 19.386 1.00 88.06 84 GLU A O 1
ATOM 699 N N . ARG A 1 85 ? -5.346 15.506 18.905 1.00 89.81 85 ARG A N 1
ATOM 700 C CA . ARG A 1 85 ? -6.544 14.843 19.434 1.00 89.81 85 ARG A CA 1
ATOM 701 C C . ARG A 1 85 ? -6.833 13.496 18.766 1.00 89.81 85 ARG A C 1
ATOM 703 O O . ARG A 1 85 ? -7.391 12.600 19.399 1.00 89.81 85 ARG A O 1
ATOM 710 N N . TYR A 1 86 ? -6.501 13.344 17.483 1.00 87.62 86 TYR A N 1
ATOM 711 C CA . TYR A 1 86 ? -6.675 12.072 16.780 1.00 87.62 86 TYR A CA 1
ATOM 712 C C . TYR A 1 86 ? -5.617 11.047 17.197 1.00 87.62 86 TYR A C 1
ATOM 714 O O . TYR A 1 86 ? -5.947 9.870 17.334 1.00 87.62 86 TYR A O 1
ATOM 722 N N . ALA A 1 87 ? -4.387 11.489 17.466 1.00 83.88 87 ALA A N 1
ATOM 723 C CA . ALA A 1 87 ? -3.335 10.620 17.986 1.00 83.88 87 ALA A CA 1
ATOM 724 C C . ALA A 1 87 ? -3.637 10.134 19.410 1.00 83.88 87 ALA A C 1
ATOM 726 O O . ALA A 1 87 ? -3.591 8.932 19.661 1.00 83.88 87 ALA A O 1
ATOM 727 N N . GLU A 1 88 ? -4.057 11.025 20.311 1.00 87.94 88 GLU A N 1
ATOM 728 C CA . GLU A 1 88 ? -4.460 10.653 21.678 1.00 87.94 88 GLU A CA 1
ATOM 729 C C . GLU A 1 88 ? -5.627 9.654 21.679 1.00 87.94 88 GLU A C 1
ATOM 731 O O . GLU A 1 88 ? -5.674 8.699 22.463 1.00 87.94 88 GLU A O 1
ATOM 736 N N . LYS A 1 89 ? -6.590 9.846 20.767 1.00 89.44 89 LYS A N 1
ATOM 737 C CA . LYS A 1 89 ? -7.723 8.930 20.606 1.00 89.44 89 LYS A CA 1
ATOM 738 C C . LYS A 1 89 ? -7.267 7.546 20.146 1.00 89.44 89 LYS A C 1
A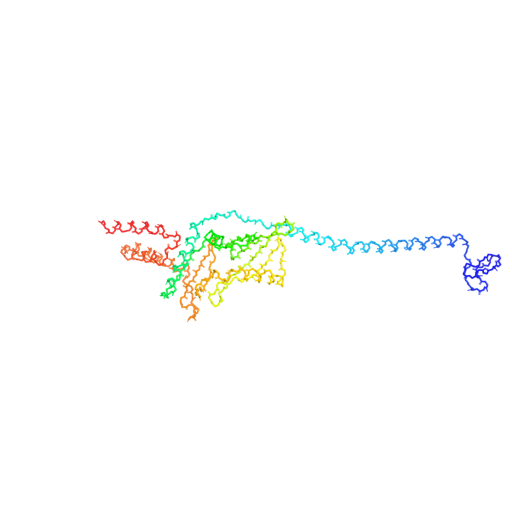TOM 740 O O . LYS A 1 89 ? -7.796 6.547 20.635 1.00 89.44 89 LYS A O 1
ATOM 745 N N . PHE A 1 90 ? -6.296 7.484 19.238 1.00 84.81 90 PHE A N 1
ATOM 746 C CA . PHE A 1 90 ? -5.687 6.229 18.807 1.00 84.81 90 PHE A CA 1
ATOM 747 C C . PHE A 1 90 ? -4.956 5.528 19.961 1.00 84.81 90 PHE A C 1
ATOM 749 O O . PHE A 1 90 ? -5.214 4.352 20.218 1.00 84.81 90 PHE A O 1
ATOM 756 N N . GLU A 1 91 ? -4.133 6.251 20.722 1.00 81.69 91 GLU A N 1
ATOM 757 C CA . GLU A 1 91 ? -3.437 5.714 21.903 1.00 81.69 91 GLU A CA 1
ATOM 758 C C . GLU A 1 91 ? -4.411 5.157 22.942 1.00 81.69 91 GLU A C 1
ATOM 760 O O . GLU A 1 91 ? -4.248 4.037 23.428 1.00 81.69 91 GLU A O 1
ATOM 765 N N . THR A 1 92 ? -5.489 5.889 23.219 1.00 86.50 92 THR A N 1
ATOM 766 C CA . THR A 1 92 ? -6.532 5.443 24.152 1.00 86.50 92 THR A CA 1
ATOM 767 C C . THR A 1 92 ? -7.188 4.139 23.683 1.00 86.50 92 THR A C 1
ATOM 769 O O . THR A 1 92 ? -7.462 3.254 24.497 1.00 86.50 92 THR A O 1
ATOM 772 N N . LYS A 1 93 ? -7.430 3.980 22.374 1.00 86.31 93 LYS A N 1
ATOM 773 C CA . LYS A 1 93 ? -7.976 2.734 21.807 1.00 86.31 93 LYS A CA 1
ATOM 774 C C . LYS A 1 93 ? -7.002 1.566 21.953 1.00 86.31 93 LYS A C 1
ATOM 776 O O . LYS A 1 93 ? -7.443 0.465 22.282 1.00 86.31 93 LYS A O 1
ATOM 781 N N . LEU A 1 94 ? -5.703 1.801 21.769 1.00 79.75 94 LEU A N 1
ATOM 782 C CA . LEU A 1 94 ? -4.673 0.783 21.992 1.00 79.75 94 LEU A CA 1
ATOM 783 C C . LEU A 1 94 ? -4.583 0.363 23.465 1.00 79.75 94 LEU A C 1
ATOM 785 O O . LEU A 1 94 ? -4.486 -0.830 23.753 1.00 79.75 94 LEU A O 1
ATOM 789 N N . LEU A 1 95 ? -4.678 1.311 24.401 1.00 82.00 95 LEU A N 1
ATOM 790 C CA . LEU A 1 95 ? -4.701 1.005 25.835 1.00 82.00 95 LEU A CA 1
ATOM 791 C C . LEU A 1 95 ? -5.918 0.150 26.216 1.00 82.00 95 LEU A C 1
ATOM 793 O O . LEU A 1 95 ? -5.770 -0.839 26.934 1.00 82.00 95 LEU A O 1
ATOM 797 N N . ARG A 1 96 ? -7.106 0.460 25.681 1.00 82.44 96 ARG A N 1
ATOM 798 C CA . ARG A 1 96 ? -8.311 -0.367 25.889 1.00 82.44 96 ARG A CA 1
ATOM 799 C C . ARG A 1 96 ? -8.162 -1.761 25.298 1.00 82.44 96 ARG A C 1
ATOM 801 O O . ARG A 1 96 ? -8.528 -2.740 25.940 1.00 82.44 96 ARG A O 1
ATOM 808 N N . LEU A 1 97 ? -7.595 -1.867 24.096 1.00 79.25 97 LEU A N 1
ATOM 809 C CA . LEU A 1 97 ? -7.294 -3.161 23.487 1.00 79.25 97 LEU A CA 1
ATOM 810 C C . LEU A 1 97 ? -6.386 -3.995 24.404 1.00 79.25 97 LEU A C 1
ATOM 812 O O . LEU A 1 97 ? -6.638 -5.181 24.605 1.00 79.25 97 LEU A O 1
ATOM 816 N N . HIS A 1 98 ? -5.377 -3.366 25.011 1.00 74.31 98 HIS A N 1
ATOM 817 C CA . HIS A 1 98 ? -4.487 -4.023 25.965 1.00 74.31 98 HIS A CA 1
ATOM 818 C C . HIS A 1 98 ? -5.207 -4.468 27.251 1.00 74.31 98 HIS A C 1
ATOM 820 O O . HIS A 1 98 ? -4.976 -5.572 27.745 1.00 74.31 98 HIS A O 1
ATOM 826 N N . GLU A 1 99 ? -6.113 -3.651 27.782 1.00 79.56 99 GLU A N 1
ATOM 827 C CA . GLU A 1 99 ? -6.919 -4.004 28.954 1.00 79.56 99 GLU A CA 1
ATOM 828 C C . GLU A 1 99 ? -7.849 -5.198 28.676 1.00 79.56 99 GLU A C 1
ATOM 830 O O . GLU A 1 99 ? -7.890 -6.160 29.448 1.00 79.56 99 GLU A O 1
ATOM 835 N N . HIS A 1 100 ? -8.562 -5.180 27.548 1.00 79.62 100 HIS A N 1
ATOM 836 C CA . HIS A 1 100 ? -9.429 -6.286 27.133 1.00 79.62 100 HIS A CA 1
ATOM 837 C C . HIS A 1 100 ? -8.642 -7.571 26.859 1.00 79.62 100 HIS A C 1
ATOM 839 O O . HIS A 1 100 ? -9.109 -8.660 27.209 1.00 79.62 100 HIS A O 1
ATOM 845 N N . TYR A 1 101 ? -7.430 -7.436 26.317 1.00 70.31 101 TYR A N 1
ATOM 846 C CA . TYR A 1 101 ? -6.487 -8.537 26.180 1.00 70.31 101 TYR A CA 1
ATOM 847 C C . TYR A 1 101 ? -6.153 -9.181 27.532 1.00 70.31 101 TYR A C 1
ATOM 849 O O . TYR A 1 101 ? -6.331 -10.389 27.700 1.00 70.31 101 TYR A O 1
ATOM 857 N N . ASN A 1 102 ? -5.732 -8.385 28.520 1.00 75.50 102 ASN A N 1
ATOM 858 C CA . ASN A 1 102 ? -5.387 -8.899 29.851 1.00 75.50 102 ASN A CA 1
ATOM 859 C C . ASN A 1 102 ? -6.578 -9.611 30.514 1.00 75.50 102 ASN A C 1
ATOM 861 O O . ASN A 1 102 ? -6.403 -10.583 31.248 1.00 75.50 102 ASN A O 1
ATOM 865 N N . ASN A 1 103 ? -7.794 -9.175 30.186 1.00 81.56 103 ASN A N 1
ATOM 866 C CA . ASN A 1 103 ? -9.042 -9.755 30.667 1.00 81.56 103 ASN A CA 1
ATOM 867 C C . ASN A 1 103 ? -9.571 -10.927 29.817 1.00 81.56 103 ASN A C 1
ATOM 869 O O . ASN A 1 103 ? -10.636 -11.456 30.138 1.00 81.56 103 ASN A O 1
ATOM 873 N N . ARG A 1 104 ? -8.868 -11.334 28.747 1.00 78.56 104 ARG A N 1
ATOM 874 C CA . ARG A 1 104 ? -9.295 -12.369 27.781 1.00 78.56 104 ARG A CA 1
ATOM 875 C C . ARG A 1 104 ? -10.721 -12.159 27.263 1.00 78.56 104 ARG A C 1
ATOM 877 O O . ARG A 1 104 ? -11.503 -13.104 27.169 1.00 78.56 104 ARG A O 1
ATOM 884 N N . LYS A 1 105 ? -11.080 -10.915 26.948 1.00 75.81 105 LYS A N 1
ATOM 885 C CA . LYS A 1 105 ? -12.386 -10.573 26.371 1.00 75.81 105 LYS A CA 1
ATOM 886 C C . LYS A 1 105 ? -12.237 -10.257 24.895 1.00 75.81 105 LYS A C 1
ATOM 888 O O . LYS A 1 105 ? -11.358 -9.481 24.542 1.00 75.81 105 LYS A O 1
ATOM 893 N N . LEU A 1 106 ? -13.130 -10.804 24.068 1.00 75.81 106 LEU A N 1
ATOM 894 C CA . LEU A 1 106 ? -13.271 -10.387 22.674 1.00 75.81 106 LEU A CA 1
ATOM 895 C C . LEU A 1 106 ? -13.423 -8.861 22.621 1.00 75.81 106 LEU A C 1
ATOM 897 O O . LEU A 1 106 ? -14.207 -8.286 23.381 1.00 75.81 106 LEU A O 1
ATOM 901 N N . TYR A 1 107 ? -12.661 -8.210 21.747 1.00 80.12 107 TYR A N 1
ATOM 902 C CA . TYR A 1 107 ? -12.734 -6.764 21.587 1.00 80.12 107 TYR A CA 1
ATOM 903 C C . TYR A 1 107 ? -12.405 -6.352 20.156 1.00 80.12 107 TYR A C 1
ATOM 905 O O . TYR A 1 107 ? -11.493 -6.893 19.529 1.00 80.12 107 TYR A O 1
ATOM 913 N N . ARG A 1 108 ? -13.160 -5.381 19.644 1.00 79.50 108 ARG A N 1
ATOM 914 C CA . ARG A 1 108 ? -13.027 -4.849 18.289 1.00 79.50 108 ARG A CA 1
ATOM 915 C C . ARG A 1 108 ? -12.873 -3.341 18.379 1.00 79.50 108 ARG A C 1
ATOM 917 O O . ARG A 1 108 ? -13.750 -2.678 18.921 1.00 79.50 108 ARG A O 1
ATOM 924 N N . ILE A 1 109 ? -11.784 -2.810 17.829 1.00 82.56 109 ILE A N 1
ATOM 925 C CA . ILE A 1 109 ? -11.571 -1.362 17.726 1.00 82.56 109 ILE A CA 1
ATOM 926 C C . ILE A 1 109 ? -11.644 -0.930 16.272 1.00 82.56 109 ILE A C 1
ATOM 928 O O . ILE A 1 109 ? -11.026 -1.543 15.405 1.00 82.56 109 ILE A O 1
ATOM 932 N N . ALA A 1 110 ? -12.379 0.143 16.011 1.00 84.12 110 ALA A N 1
ATOM 933 C CA . ALA A 1 110 ? -12.355 0.830 14.728 1.00 84.12 110 ALA A CA 1
ATOM 934 C C . ALA A 1 110 ? -11.256 1.896 14.754 1.00 84.12 110 ALA A C 1
ATOM 936 O O . ALA A 1 110 ? -11.240 2.729 15.659 1.00 84.12 110 ALA A O 1
ATOM 937 N N . ILE A 1 111 ? -10.359 1.903 13.777 1.00 83.38 111 ILE A N 1
ATOM 938 C CA . ILE A 1 111 ? -9.303 2.907 13.605 1.00 83.38 111 ILE A CA 1
ATOM 939 C C . ILE A 1 111 ? -9.553 3.634 12.296 1.00 83.38 111 ILE A C 1
ATOM 941 O O . ILE A 1 111 ? -9.691 3.005 11.248 1.00 83.38 111 ILE A O 1
ATOM 945 N N . THR A 1 112 ? -9.598 4.960 12.353 1.00 85.75 112 THR A N 1
ATOM 946 C CA . THR A 1 112 ? -9.729 5.776 11.143 1.00 85.75 112 THR A CA 1
ATOM 947 C C . THR A 1 112 ? -8.364 6.099 10.540 1.00 85.75 112 THR A C 1
ATOM 949 O O . THR A 1 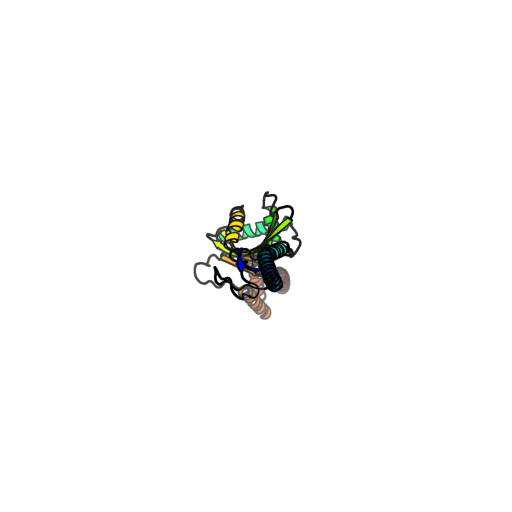112 ? -7.341 6.113 11.231 1.00 85.75 112 THR A O 1
ATOM 952 N N . GLU A 1 113 ? -8.349 6.409 9.244 1.00 81.81 113 GLU A N 1
ATOM 953 C CA . GLU A 1 113 ? -7.149 6.888 8.550 1.00 81.81 113 GLU A CA 1
ATOM 954 C C . GLU A 1 113 ? -6.511 8.105 9.250 1.00 81.81 113 GLU A C 1
ATOM 956 O O . GLU A 1 113 ? -5.290 8.154 9.415 1.00 81.81 113 GLU A O 1
ATOM 961 N N . ASP A 1 114 ? -7.322 9.066 9.704 1.00 84.06 114 ASP A N 1
ATOM 962 C CA . ASP A 1 114 ? -6.841 10.276 10.385 1.00 84.06 114 ASP A CA 1
ATOM 963 C C . ASP A 1 114 ? -6.195 9.969 11.745 1.00 84.06 114 ASP A C 1
ATOM 965 O O . ASP A 1 114 ? -5.172 10.565 12.088 1.00 84.06 114 ASP A O 1
ATOM 969 N N . GLU A 1 115 ? -6.763 9.027 12.508 1.00 83.69 115 GLU A N 1
ATOM 970 C CA . GLU A 1 115 ? -6.228 8.558 13.794 1.00 83.69 115 GLU A CA 1
ATOM 971 C C . GLU A 1 115 ? -4.844 7.927 13.612 1.00 83.69 115 GLU A C 1
ATOM 973 O O . GLU A 1 115 ? -3.882 8.334 14.268 1.00 83.69 115 GLU A O 1
ATOM 978 N N . LEU A 1 116 ? -4.721 7.001 12.658 1.00 79.50 116 LEU A N 1
ATOM 979 C CA . LEU A 1 116 ? -3.468 6.306 12.372 1.00 79.50 116 LEU A CA 1
ATOM 980 C C . LEU A 1 116 ? -2.389 7.254 11.828 1.00 79.50 116 LEU A C 1
ATOM 982 O O . LEU A 1 116 ? -1.250 7.235 12.297 1.00 79.50 116 LEU A O 1
ATOM 986 N N . ASN A 1 117 ? -2.731 8.105 10.856 1.00 78.50 117 ASN A N 1
ATOM 987 C CA . ASN A 1 117 ? -1.776 9.056 10.285 1.00 78.50 117 ASN A CA 1
ATOM 988 C C . ASN A 1 117 ? -1.323 10.111 11.297 1.00 78.50 117 ASN A C 1
ATOM 990 O O . ASN A 1 117 ? -0.149 10.485 11.288 1.00 78.50 117 ASN A O 1
ATOM 994 N N . SER A 1 118 ? -2.230 10.600 12.149 1.00 82.19 118 SER A N 1
ATOM 995 C CA . SER A 1 118 ? -1.882 11.584 13.179 1.00 82.19 118 SER A CA 1
ATOM 996 C C . SER A 1 118 ? -0.946 10.975 14.217 1.00 82.19 118 SER A C 1
ATOM 998 O O . SER A 1 118 ? 0.088 11.572 14.514 1.00 82.19 118 SER A O 1
ATOM 1000 N N . PHE A 1 119 ? -1.256 9.766 14.701 1.00 79.81 119 PHE A N 1
ATOM 1001 C CA . PHE A 1 119 ? -0.404 9.041 15.643 1.00 79.81 119 PHE A CA 1
ATOM 1002 C C . PHE A 1 119 ? 0.998 8.804 15.080 1.00 79.81 119 PHE A C 1
ATOM 1004 O O . PHE A 1 119 ? 1.989 9.146 15.722 1.00 79.81 119 PHE A O 1
ATOM 1011 N N . LEU A 1 120 ? 1.094 8.274 13.858 1.00 73.94 120 LEU A N 1
ATOM 1012 C CA . LEU A 1 120 ? 2.387 7.975 13.249 1.00 73.94 120 LEU A CA 1
ATOM 1013 C C . LEU A 1 120 ? 3.233 9.225 13.055 1.00 73.94 120 LEU A C 1
ATOM 1015 O O . LEU A 1 120 ? 4.409 9.202 13.393 1.00 73.94 120 LEU A O 1
ATOM 1019 N N . LYS A 1 121 ? 2.650 10.317 12.548 1.00 74.50 121 LYS A N 1
ATOM 1020 C CA . LYS A 1 121 ? 3.407 11.550 12.299 1.00 74.50 121 LYS A CA 1
ATOM 1021 C C . LYS A 1 121 ? 3.900 12.214 13.577 1.00 74.50 121 LYS A C 1
ATOM 1023 O O . LYS A 1 121 ? 5.002 12.757 13.563 1.00 74.50 121 LYS A O 1
ATOM 1028 N N . LEU A 1 122 ? 3.107 12.175 14.648 1.00 74.50 122 LEU A N 1
ATOM 1029 C CA . LEU A 1 122 ? 3.487 12.763 15.933 1.00 74.50 122 LEU A CA 1
ATOM 1030 C C . LEU A 1 122 ? 4.520 11.911 16.678 1.00 74.50 122 LEU A C 1
ATOM 1032 O O . LEU A 1 122 ? 5.425 12.471 17.289 1.00 74.50 122 LEU A O 1
ATOM 1036 N N . ASN A 1 123 ? 4.444 10.581 16.566 1.00 66.06 123 ASN A N 1
ATOM 1037 C CA . ASN A 1 123 ? 5.372 9.676 17.247 1.00 66.06 123 ASN A CA 1
ATOM 1038 C C . ASN A 1 123 ? 6.646 9.351 16.447 1.00 66.06 123 ASN A C 1
ATOM 1040 O O . ASN A 1 123 ? 7.644 8.934 17.034 1.00 66.06 123 ASN A O 1
ATOM 1044 N N . THR A 1 124 ? 6.702 9.632 15.138 1.00 63.59 124 THR A N 1
ATOM 1045 C CA . THR A 1 124 ? 7.969 9.586 14.391 1.00 63.59 124 THR A CA 1
ATOM 1046 C C . THR A 1 124 ? 8.904 10.733 14.788 1.00 63.59 124 THR A C 1
ATOM 1048 O O . THR A 1 124 ? 8.954 11.782 14.145 1.00 63.59 124 THR A O 1
ATOM 1051 N N . PHE A 1 125 ? 9.722 10.515 15.821 1.00 43.38 125 PHE A N 1
ATOM 1052 C CA . PHE A 1 125 ? 10.851 11.389 16.136 1.00 43.38 125 PHE A CA 1
ATOM 1053 C C . PHE A 1 125 ? 11.937 11.281 15.055 1.00 43.38 125 PHE A C 1
ATOM 1055 O O . PHE A 1 125 ? 12.673 10.289 14.986 1.00 43.38 125 PHE A O 1
ATOM 1062 N N . ALA A 1 126 ? 12.072 12.360 14.283 1.00 42.03 126 ALA A N 1
ATOM 1063 C CA . ALA A 1 126 ? 13.331 12.853 13.732 1.00 42.03 126 ALA A CA 1
ATOM 1064 C C . ALA A 1 126 ? 14.128 11.899 12.821 1.00 42.03 126 ALA A C 1
ATOM 1066 O O . ALA A 1 126 ? 15.255 11.516 13.130 1.00 42.03 126 ALA A O 1
ATOM 1067 N N . THR A 1 127 ? 13.634 11.664 11.608 1.00 41.50 127 THR A N 1
ATOM 1068 C CA . THR A 1 127 ? 14.530 11.604 10.444 1.00 41.50 127 THR A CA 1
ATOM 1069 C C . THR A 1 127 ? 13.968 12.514 9.353 1.00 41.50 127 THR A C 1
ATOM 1071 O O . THR A 1 127 ? 12.862 12.330 8.864 1.00 41.50 127 THR A O 1
ATOM 1074 N N . ASN A 1 128 ? 14.726 13.557 9.012 1.00 40.75 128 ASN A N 1
ATOM 1075 C CA . ASN A 1 128 ? 14.363 14.711 8.174 1.00 40.75 128 ASN A CA 1
ATOM 1076 C C . ASN A 1 128 ? 13.901 14.421 6.722 1.00 40.75 128 ASN A C 1
ATOM 1078 O O . ASN A 1 128 ? 13.994 15.316 5.885 1.00 40.75 128 ASN A O 1
ATOM 1082 N N . ALA A 1 129 ? 13.470 13.214 6.352 1.00 43.38 129 ALA A N 1
ATOM 1083 C CA . ALA A 1 129 ? 13.434 12.849 4.936 1.00 43.38 129 ALA A CA 1
ATOM 1084 C C . ALA A 1 129 ? 12.215 12.088 4.420 1.00 43.38 129 ALA A C 1
ATOM 1086 O O . ALA A 1 129 ? 12.027 12.137 3.210 1.00 43.38 129 ALA A O 1
ATOM 1087 N N . ASP A 1 130 ? 11.383 11.453 5.249 1.00 54.66 130 ASP A N 1
ATOM 1088 C CA . ASP A 1 130 ? 10.362 10.539 4.727 1.00 54.66 130 ASP A CA 1
ATOM 1089 C C . ASP A 1 130 ? 8.979 10.849 5.320 1.00 54.66 130 ASP A C 1
ATOM 1091 O O . ASP A 1 130 ? 8.614 10.420 6.409 1.00 54.66 130 ASP A O 1
ATOM 1095 N N . LEU A 1 131 ? 8.186 11.643 4.593 1.00 54.66 131 LEU A N 1
ATOM 1096 C CA . LEU A 1 131 ? 6.763 11.819 4.895 1.00 54.66 131 LEU A CA 1
ATOM 1097 C C . LEU A 1 131 ? 6.024 10.537 4.506 1.00 54.66 131 LEU A C 1
ATOM 1099 O O . LEU A 1 131 ? 5.908 10.246 3.310 1.00 54.66 131 LEU A O 1
ATOM 1103 N N . PHE A 1 132 ? 5.516 9.825 5.513 1.00 64.75 132 PHE A N 1
ATOM 1104 C CA . PHE A 1 132 ? 4.632 8.676 5.359 1.00 64.75 132 PHE A CA 1
ATOM 1105 C C . PHE A 1 132 ? 3.176 9.139 5.370 1.00 64.75 132 PHE A C 1
ATOM 1107 O O . PHE A 1 132 ? 2.744 9.821 6.299 1.00 64.75 132 PHE A O 1
ATOM 1114 N N . ASN A 1 133 ? 2.425 8.778 4.333 1.00 64.50 133 ASN A N 1
ATOM 1115 C CA . ASN A 1 133 ? 0.969 8.895 4.339 1.00 64.50 133 ASN A CA 1
ATOM 1116 C C . ASN A 1 133 ? 0.386 7.500 4.144 1.00 64.50 133 ASN A C 1
ATOM 1118 O O . ASN A 1 133 ? 0.758 6.812 3.189 1.00 64.50 133 ASN A O 1
ATOM 1122 N N . ILE A 1 134 ? -0.499 7.096 5.043 1.00 69.06 134 ILE A N 1
ATOM 1123 C CA . ILE A 1 134 ? -1.176 5.807 5.011 1.00 69.06 134 ILE A CA 1
ATOM 1124 C C . ILE A 1 134 ? -2.612 6.014 4.547 1.00 69.06 134 ILE A C 1
ATOM 1126 O O . ILE A 1 134 ? -3.280 6.913 5.037 1.00 69.06 134 ILE A O 1
ATOM 1130 N N . PHE A 1 135 ? -3.079 5.177 3.628 1.00 67.00 135 PHE A N 1
ATOM 1131 C CA . PHE A 1 135 ? -4.466 5.150 3.169 1.00 67.00 135 PHE A CA 1
ATOM 1132 C C . PHE A 1 135 ? -5.047 3.759 3.371 1.00 67.00 135 PHE A C 1
ATOM 1134 O O . PHE A 1 135 ? -4.356 2.759 3.135 1.00 67.00 135 PHE A O 1
ATOM 1141 N N . LEU A 1 136 ? -6.303 3.721 3.806 1.00 70.00 136 LEU A N 1
ATOM 1142 C CA . LEU A 1 136 ? -7.046 2.503 4.122 1.00 70.00 136 LEU A CA 1
ATOM 1143 C C . LEU A 1 136 ? -8.108 2.248 3.037 1.00 70.00 136 LEU A C 1
ATOM 1145 O O . LEU A 1 136 ? -9.300 2.410 3.279 1.00 70.00 136 LEU A O 1
ATOM 1149 N N . ASP A 1 137 ? -7.650 1.856 1.844 1.00 61.66 137 ASP A N 1
ATOM 1150 C CA . ASP A 1 137 ? -8.481 1.516 0.676 1.00 61.66 137 ASP A CA 1
ATOM 1151 C C . ASP A 1 137 ? -8.216 0.051 0.287 1.00 61.66 137 ASP A C 1
ATOM 1153 O O . ASP A 1 137 ? -7.159 -0.250 -0.276 1.00 61.66 137 ASP A O 1
ATOM 1157 N N . ASP A 1 138 ? -9.134 -0.866 0.620 1.00 62.97 138 ASP A N 1
ATOM 1158 C CA . ASP A 1 138 ? -9.022 -2.323 0.387 1.00 62.97 138 ASP A CA 1
ATOM 1159 C C . ASP A 1 138 ? -7.716 -2.972 0.916 1.00 62.97 138 ASP A C 1
ATOM 1161 O O . ASP A 1 138 ? -7.293 -4.042 0.471 1.00 62.97 138 ASP A O 1
ATOM 1165 N N . GLY A 1 139 ? -7.051 -2.317 1.874 1.00 69.06 139 GLY A N 1
ATOM 1166 C CA . GLY A 1 139 ? -5.763 -2.711 2.443 1.00 69.06 139 GLY A CA 1
ATOM 1167 C C . GLY A 1 139 ? -4.967 -1.507 2.950 1.00 69.06 139 GLY A C 1
ATOM 1168 O O . GLY A 1 139 ? -5.500 -0.410 3.104 1.00 69.06 139 GLY A O 1
ATOM 1169 N N . LEU A 1 140 ? -3.669 -1.697 3.207 1.00 74.19 140 LEU A N 1
ATOM 1170 C CA . LEU A 1 140 ? -2.786 -0.650 3.722 1.00 74.19 140 LEU A CA 1
ATOM 1171 C C . LEU A 1 140 ? -1.924 -0.084 2.588 1.00 74.19 140 LEU A C 1
ATOM 1173 O O . LEU A 1 140 ? -0.982 -0.725 2.126 1.00 74.19 140 LEU A O 1
ATOM 1177 N N . THR A 1 141 ? -2.202 1.137 2.142 1.00 76.94 141 THR A N 1
ATOM 1178 C CA . THR A 1 141 ? -1.362 1.819 1.149 1.00 76.94 141 THR A CA 1
ATOM 1179 C C . THR A 1 141 ? -0.461 2.841 1.829 1.00 76.94 141 THR A C 1
ATOM 1181 O O . THR A 1 141 ? -0.946 3.822 2.377 1.00 76.94 141 THR A O 1
ATOM 1184 N N . ILE A 1 142 ? 0.856 2.666 1.741 1.00 75.31 142 ILE A N 1
ATOM 1185 C CA . ILE A 1 142 ? 1.852 3.571 2.323 1.00 75.31 142 ILE A CA 1
ATOM 1186 C C . ILE A 1 142 ? 2.523 4.372 1.206 1.00 75.31 142 ILE A C 1
ATOM 1188 O O . ILE A 1 142 ? 3.086 3.810 0.265 1.00 75.31 142 ILE A O 1
ATOM 1192 N N . PHE A 1 143 ? 2.502 5.695 1.313 1.00 74.62 143 PHE A N 1
ATOM 1193 C CA . PHE A 1 143 ? 3.266 6.589 0.450 1.00 74.62 143 PHE A CA 1
ATOM 1194 C C . PHE A 1 143 ? 4.495 7.100 1.174 1.00 74.62 143 PHE A C 1
ATOM 1196 O O . PHE A 1 143 ? 4.372 7.633 2.270 1.00 74.62 143 PHE A O 1
ATOM 1203 N N . ILE A 1 144 ? 5.650 7.004 0.525 1.00 74.81 144 ILE A N 1
ATOM 1204 C CA . ILE A 1 144 ? 6.928 7.484 1.051 1.00 74.81 144 ILE A CA 1
ATOM 1205 C C . ILE A 1 144 ? 7.469 8.512 0.081 1.00 74.81 144 ILE A C 1
ATOM 1207 O O . ILE A 1 144 ? 7.645 8.226 -1.106 1.00 74.81 144 ILE A O 1
ATOM 1211 N N . ASN A 1 145 ? 7.718 9.714 0.580 1.00 72.06 145 ASN A N 1
ATOM 1212 C CA . ASN A 1 145 ? 8.312 10.788 -0.200 1.00 72.06 145 ASN A CA 1
ATOM 1213 C C . ASN A 1 145 ? 9.789 10.897 0.144 1.00 72.06 145 ASN A C 1
ATOM 1215 O O . ASN A 1 145 ? 10.093 11.235 1.276 1.00 72.06 145 ASN A O 1
ATOM 1219 N N . ARG A 1 146 ? 10.675 10.701 -0.834 1.00 69.75 146 ARG A N 1
ATOM 1220 C CA . ARG A 1 146 ? 12.117 10.879 -0.661 1.00 69.75 146 ARG A CA 1
ATOM 1221 C C . ARG A 1 146 ? 12.658 11.874 -1.672 1.00 69.75 146 ARG A C 1
ATOM 1223 O O . ARG A 1 146 ? 12.420 11.736 -2.869 1.00 69.75 146 ARG A O 1
ATOM 1230 N N . SER A 1 147 ? 13.417 12.864 -1.218 1.00 64.94 147 SER A N 1
ATOM 1231 C CA . SER A 1 147 ? 14.112 13.778 -2.129 1.00 64.94 147 SER A CA 1
ATOM 1232 C C . SER A 1 147 ? 15.392 13.126 -2.653 1.00 64.94 147 SER A C 1
ATOM 1234 O O . SER A 1 147 ? 16.281 12.775 -1.877 1.00 64.94 147 SER A O 1
ATOM 1236 N N . ILE A 1 148 ? 15.490 12.943 -3.970 1.00 66.00 148 ILE A N 1
ATOM 1237 C CA . ILE A 1 148 ? 16.704 12.493 -4.657 1.00 66.00 148 ILE A CA 1
ATOM 1238 C C . ILE A 1 148 ? 17.034 13.534 -5.726 1.00 66.00 148 ILE A C 1
ATOM 1240 O O . ILE A 1 148 ? 16.214 13.816 -6.597 1.00 66.00 148 ILE A O 1
ATOM 1244 N N . LEU A 1 149 ? 18.235 14.120 -5.655 1.00 71.50 149 LEU A N 1
ATOM 1245 C CA . LEU A 1 149 ? 18.710 15.143 -6.603 1.00 71.50 149 LEU A CA 1
ATOM 1246 C C . LEU A 1 149 ? 17.746 16.342 -6.741 1.00 71.50 149 LEU A C 1
ATOM 1248 O O . LEU A 1 149 ? 17.485 16.822 -7.841 1.00 71.50 149 LEU A O 1
ATOM 1252 N N . GLY A 1 150 ? 17.167 16.797 -5.624 1.00 70.56 150 GLY A N 1
ATOM 1253 C CA . GLY A 1 150 ? 16.225 17.924 -5.600 1.00 70.56 150 GLY A CA 1
ATOM 1254 C C . GLY A 1 150 ? 14.830 17.609 -6.153 1.00 70.56 150 GLY A C 1
ATOM 1255 O O . GLY A 1 150 ? 13.981 18.496 -6.194 1.00 70.56 150 GLY A O 1
ATOM 1256 N N . LYS A 1 151 ? 14.564 16.360 -6.560 1.00 69.19 151 LYS A N 1
ATOM 1257 C CA . LYS A 1 151 ? 13.230 15.896 -6.951 1.00 69.19 151 LYS A CA 1
ATOM 1258 C C . LYS A 1 151 ? 12.657 14.976 -5.885 1.00 69.19 151 LYS A C 1
ATOM 1260 O O . LYS A 1 151 ? 13.294 14.005 -5.482 1.00 69.19 151 LYS A O 1
ATOM 1265 N N . THR A 1 152 ? 11.420 15.242 -5.479 1.00 70.56 152 THR A N 1
ATOM 1266 C CA . THR A 1 152 ? 10.673 14.335 -4.609 1.00 70.56 152 THR A CA 1
ATOM 1267 C C . THR A 1 152 ? 10.209 13.137 -5.418 1.00 70.56 152 THR A C 1
ATOM 1269 O O . THR A 1 152 ? 9.358 13.249 -6.304 1.00 70.56 152 THR A O 1
ATOM 1272 N N . ILE A 1 153 ? 10.791 11.993 -5.098 1.00 71.06 153 ILE A N 1
ATOM 1273 C CA . ILE A 1 153 ? 10.406 10.687 -5.593 1.00 71.06 153 ILE A CA 1
ATOM 1274 C C . ILE A 1 153 ? 9.409 10.091 -4.607 1.00 71.06 153 ILE A C 1
ATOM 1276 O O . ILE A 1 153 ? 9.674 10.026 -3.406 1.00 71.06 153 ILE A O 1
ATOM 1280 N N . ARG A 1 154 ? 8.262 9.646 -5.121 1.00 75.31 154 ARG A N 1
ATOM 1281 C CA . ARG A 1 154 ? 7.203 9.047 -4.310 1.00 75.31 154 ARG A CA 1
ATOM 1282 C C . ARG A 1 154 ? 7.089 7.553 -4.582 1.00 75.31 154 ARG A C 1
ATOM 1284 O O . ARG A 1 154 ? 6.778 7.129 -5.697 1.00 75.31 154 ARG A O 1
ATOM 1291 N N . LEU A 1 155 ? 7.321 6.770 -3.539 1.00 74.94 155 LEU A N 1
ATOM 1292 C CA . LEU A 1 155 ? 7.094 5.332 -3.516 1.00 74.94 155 LEU A CA 1
ATOM 1293 C C . LEU A 1 155 ? 5.682 5.072 -2.997 1.00 74.94 155 LEU A C 1
ATOM 1295 O O . LEU A 1 155 ? 5.314 5.586 -1.944 1.00 74.94 155 LEU A O 1
ATOM 1299 N N . LYS A 1 156 ? 4.900 4.283 -3.734 1.00 82.19 156 LYS A N 1
ATOM 1300 C CA . LYS A 1 156 ? 3.596 3.775 -3.300 1.00 82.19 156 LYS A CA 1
ATOM 1301 C C . LYS A 1 156 ? 3.744 2.293 -2.981 1.00 82.19 156 LYS A C 1
ATOM 1303 O O . LYS A 1 156 ? 4.021 1.499 -3.877 1.00 82.19 156 LYS A O 1
ATOM 1308 N N . ILE A 1 157 ? 3.567 1.930 -1.724 1.00 78.12 157 ILE A N 1
ATOM 1309 C CA . ILE A 1 157 ? 3.663 0.564 -1.222 1.00 78.12 157 ILE A CA 1
ATOM 1310 C C . ILE A 1 157 ? 2.249 0.097 -0.897 1.00 78.12 157 ILE A C 1
ATOM 1312 O O . ILE A 1 157 ? 1.529 0.765 -0.167 1.00 78.12 157 ILE A O 1
ATOM 1316 N N . TYR A 1 158 ? 1.857 -1.039 -1.452 1.00 80.00 158 TYR A N 1
ATOM 1317 C CA . TYR A 1 158 ? 0.649 -1.755 -1.080 1.00 80.00 158 TYR A CA 1
ATOM 1318 C C . TYR A 1 158 ? 1.045 -2.871 -0.127 1.00 80.00 158 TYR A C 1
ATOM 1320 O O . TYR A 1 158 ? 1.827 -3.759 -0.487 1.00 80.00 158 TYR A O 1
ATOM 1328 N N . CYS A 1 159 ? 0.503 -2.805 1.075 1.00 74.88 159 CYS A N 1
ATOM 1329 C CA . CYS A 1 159 ? 0.726 -3.753 2.141 1.00 74.88 159 CYS A CA 1
ATOM 1330 C C . CYS A 1 159 ? -0.596 -4.441 2.492 1.00 74.88 159 CYS A C 1
ATOM 1332 O O . CYS A 1 159 ? -1.628 -3.793 2.665 1.00 74.88 159 CYS A O 1
ATOM 1334 N N . GLY A 1 160 ? -0.547 -5.757 2.642 1.00 70.94 160 GLY A N 1
ATOM 1335 C CA . GLY A 1 160 ? -1.416 -6.460 3.567 1.00 70.94 160 GLY A CA 1
ATOM 1336 C C . GLY A 1 160 ? -0.903 -6.266 4.991 1.00 70.94 160 GLY A C 1
ATOM 1337 O O . GLY A 1 160 ? 0.189 -5.736 5.220 1.00 70.94 160 GLY A O 1
ATOM 1338 N N . ILE A 1 161 ? -1.683 -6.717 5.962 1.00 68.75 161 ILE A N 1
ATOM 1339 C CA . ILE A 1 161 ? -1.250 -6.750 7.353 1.00 68.75 161 ILE A CA 1
ATOM 1340 C C . ILE A 1 161 ? -1.187 -8.208 7.788 1.00 68.75 161 ILE A C 1
ATOM 1342 O O . ILE A 1 161 ? -2.158 -8.948 7.653 1.00 68.75 161 ILE A O 1
ATOM 1346 N N . GLN A 1 162 ? -0.027 -8.615 8.290 1.00 66.31 162 GLN A N 1
ATOM 1347 C CA . GLN A 1 162 ? 0.198 -9.925 8.881 1.00 66.31 162 GLN A CA 1
ATOM 1348 C C . GLN A 1 162 ? 0.538 -9.784 10.355 1.00 66.31 162 GLN A C 1
ATOM 1350 O O . GLN A 1 162 ? 1.074 -8.774 10.807 1.00 66.31 162 GLN A O 1
ATOM 1355 N N . ILE A 1 163 ? 0.260 -10.843 11.102 1.00 61.72 163 ILE A N 1
ATOM 1356 C CA . ILE A 1 163 ? 0.541 -10.912 12.530 1.00 61.72 163 ILE A CA 1
ATOM 1357 C C . ILE A 1 163 ? 1.578 -12.003 12.715 1.00 61.72 163 ILE A C 1
ATOM 1359 O O . ILE A 1 163 ? 1.328 -13.167 12.400 1.00 61.72 163 ILE A O 1
ATOM 1363 N N . LYS A 1 164 ? 2.772 -11.624 13.171 1.00 57.59 164 LYS A N 1
ATOM 1364 C CA . LYS A 1 164 ? 3.879 -12.562 13.395 1.00 57.59 164 LYS A CA 1
ATOM 1365 C C . LYS A 1 164 ? 4.395 -12.392 14.804 1.00 57.59 164 LYS A C 1
ATOM 1367 O O . LYS A 1 164 ? 4.868 -11.319 15.160 1.00 57.59 164 LYS A O 1
ATOM 1372 N N . ASN A 1 165 ? 4.284 -13.451 15.604 1.00 57.12 165 ASN A N 1
ATOM 1373 C CA . ASN A 1 165 ? 4.625 -13.429 17.031 1.00 57.12 165 ASN A CA 1
ATOM 1374 C C . ASN A 1 165 ? 3.936 -12.269 17.764 1.00 57.12 165 ASN A C 1
ATOM 1376 O O . ASN A 1 165 ? 4.512 -11.643 18.649 1.00 57.12 165 ASN A O 1
ATOM 1380 N N . GLY A 1 166 ? 2.718 -11.950 17.313 1.00 50.69 166 GLY A N 1
ATOM 1381 C CA . GLY A 1 166 ? 1.917 -10.873 17.857 1.00 50.69 166 GLY A CA 1
ATOM 1382 C C . GLY A 1 166 ? 2.354 -9.449 17.504 1.00 50.69 166 GLY A C 1
ATOM 1383 O O . GLY A 1 166 ? 1.726 -8.491 17.941 1.00 50.69 166 GLY A O 1
ATOM 1384 N N . LEU A 1 167 ? 3.379 -9.296 16.669 1.00 53.44 167 LEU A N 1
ATOM 1385 C CA . LEU A 1 167 ? 3.718 -8.018 16.060 1.00 53.44 167 LEU A CA 1
ATOM 1386 C C . LEU A 1 167 ? 2.890 -7.821 14.791 1.00 53.44 167 LEU A C 1
ATOM 1388 O O . LEU A 1 167 ? 2.789 -8.726 13.955 1.00 53.44 167 LEU A O 1
ATOM 1392 N N . ILE A 1 168 ? 2.340 -6.617 14.637 1.00 59.22 168 ILE A N 1
ATOM 1393 C CA . ILE A 1 168 ? 1.745 -6.171 13.379 1.00 59.22 168 ILE A CA 1
ATOM 1394 C C . ILE A 1 168 ? 2.892 -5.953 12.396 1.00 59.22 168 ILE A C 1
ATOM 1396 O O . ILE A 1 168 ? 3.665 -5.003 12.521 1.00 59.22 168 ILE A O 1
ATOM 1400 N N . MET A 1 169 ? 3.015 -6.840 11.416 1.00 59.50 169 MET A N 1
ATOM 1401 C CA . MET A 1 169 ? 3.998 -6.714 10.351 1.00 59.50 169 MET A CA 1
ATOM 1402 C C . MET A 1 169 ? 3.279 -6.415 9.036 1.00 59.50 169 MET A C 1
ATOM 1404 O O . MET A 1 169 ? 2.430 -7.202 8.613 1.00 59.50 169 MET A O 1
ATOM 1408 N N . PRO A 1 170 ? 3.607 -5.311 8.350 1.00 65.62 170 PRO A N 1
ATOM 1409 C CA . PRO A 1 170 ? 3.088 -5.091 7.011 1.00 65.62 170 PRO A CA 1
ATOM 1410 C C . PRO A 1 170 ? 3.652 -6.170 6.076 1.00 65.62 170 PRO A C 1
ATOM 1412 O O . PRO A 1 170 ? 4.867 -6.331 5.940 1.00 65.62 170 PRO A O 1
ATOM 1415 N N . GLU A 1 171 ? 2.770 -6.919 5.424 1.00 75.94 171 GLU A N 1
ATOM 1416 C CA . GLU A 1 171 ? 3.143 -7.819 4.338 1.00 75.94 171 GLU A CA 1
ATOM 1417 C C . GLU A 1 171 ? 3.103 -7.038 3.036 1.00 75.94 171 GLU A C 1
ATOM 1419 O O . GLU A 1 171 ? 2.045 -6.636 2.567 1.00 75.94 171 GLU A O 1
ATOM 1424 N N . ILE A 1 172 ? 4.254 -6.815 2.421 1.00 76.38 172 ILE A N 1
ATOM 1425 C CA . ILE A 1 172 ? 4.304 -6.026 1.194 1.00 76.38 172 ILE A CA 1
ATOM 1426 C C . ILE A 1 172 ? 3.857 -6.869 0.010 1.00 76.38 172 ILE A C 1
ATOM 1428 O O . ILE A 1 172 ? 4.530 -7.816 -0.392 1.00 76.38 172 ILE A O 1
ATOM 1432 N N . LEU A 1 173 ? 2.732 -6.465 -0.571 1.00 79.94 173 LEU A N 1
ATOM 1433 C CA . LEU A 1 173 ? 2.126 -7.105 -1.731 1.00 79.94 173 LEU A CA 1
ATOM 1434 C C . LEU A 1 173 ? 2.701 -6.533 -3.027 1.00 79.94 173 LEU A C 1
ATOM 1436 O O . LEU A 1 173 ? 2.967 -7.263 -3.980 1.00 79.94 173 LEU A O 1
ATOM 1440 N N . ASN A 1 174 ? 2.884 -5.211 -3.085 1.00 82.62 174 ASN A N 1
ATOM 1441 C CA . ASN A 1 174 ? 3.356 -4.536 -4.290 1.00 82.62 174 ASN A CA 1
ATOM 1442 C C . ASN A 1 174 ? 4.018 -3.197 -3.954 1.00 82.62 174 ASN A C 1
ATOM 1444 O O . ASN A 1 174 ? 3.575 -2.486 -3.060 1.00 82.62 174 ASN A O 1
ATOM 1448 N N . VAL A 1 175 ? 5.037 -2.803 -4.714 1.00 82.31 175 VAL A N 1
ATOM 1449 C CA . VAL A 1 175 ? 5.657 -1.478 -4.607 1.00 82.31 175 VAL A CA 1
ATOM 1450 C C . VAL A 1 175 ? 5.721 -0.847 -5.981 1.00 82.31 175 VAL A C 1
ATOM 1452 O O . VAL A 1 175 ? 6.116 -1.481 -6.958 1.00 82.31 175 VAL A O 1
ATOM 1455 N N . ARG A 1 176 ? 5.348 0.427 -6.059 1.00 82.62 176 ARG A N 1
ATOM 1456 C CA . ARG A 1 176 ? 5.393 1.222 -7.281 1.00 82.62 176 ARG A CA 1
ATOM 1457 C C . ARG A 1 176 ? 6.208 2.490 -7.079 1.00 82.62 176 ARG A C 1
ATOM 1459 O O . ARG A 1 176 ? 6.106 3.157 -6.051 1.00 82.62 176 ARG A O 1
ATOM 1466 N N . LEU A 1 177 ? 6.984 2.827 -8.099 1.00 81.75 177 LEU A N 1
ATOM 1467 C CA . LEU A 1 177 ? 7.740 4.064 -8.227 1.00 81.75 177 LEU A CA 1
ATOM 1468 C C . LEU A 1 177 ? 7.113 4.868 -9.369 1.00 81.75 177 LEU A C 1
ATOM 1470 O O . LEU A 1 177 ? 7.270 4.512 -10.539 1.00 81.75 177 LEU A O 1
ATOM 1474 N N . GLY A 1 178 ? 6.336 5.901 -9.046 1.00 79.19 178 GLY A N 1
ATOM 1475 C CA . GLY A 1 178 ? 5.470 6.522 -10.051 1.00 79.19 178 GLY A CA 1
ATOM 1476 C C . GLY A 1 178 ? 4.426 5.522 -10.564 1.00 79.19 178 GLY A C 1
ATOM 1477 O O . GLY A 1 178 ? 3.666 4.937 -9.784 1.00 79.19 178 GLY A O 1
ATOM 1478 N N . LYS A 1 179 ? 4.423 5.273 -11.879 1.00 78.38 179 LYS A N 1
ATOM 1479 C CA . LYS A 1 179 ? 3.596 4.223 -12.509 1.00 78.38 179 LYS A CA 1
ATOM 1480 C C . LYS A 1 179 ? 4.301 2.878 -12.685 1.00 78.38 179 LYS A C 1
ATOM 1482 O O . LYS A 1 179 ? 3.654 1.915 -13.096 1.00 78.38 179 LYS A O 1
ATOM 1487 N N . LEU A 1 180 ? 5.597 2.792 -12.392 1.00 82.25 180 LEU A N 1
ATOM 1488 C CA . LEU A 1 180 ? 6.367 1.575 -12.629 1.00 82.25 180 LEU A CA 1
ATOM 1489 C C . LEU A 1 180 ? 6.292 0.623 -11.433 1.00 82.25 180 LEU A C 1
ATOM 1491 O O . LEU A 1 180 ? 6.542 1.057 -10.305 1.00 82.25 180 LEU A O 1
ATOM 1495 N N . PRO A 1 181 ? 5.994 -0.669 -11.650 1.00 84.38 181 PRO A N 1
ATOM 1496 C CA . PRO A 1 181 ? 6.173 -1.676 -10.617 1.00 84.38 181 PRO A CA 1
ATOM 1497 C C . PRO A 1 181 ? 7.665 -1.833 -10.311 1.00 84.38 181 PRO A C 1
ATOM 1499 O O . PRO A 1 181 ? 8.499 -1.912 -11.215 1.00 84.38 181 PRO A O 1
ATOM 1502 N N . VAL A 1 182 ? 8.000 -1.868 -9.026 1.00 80.94 182 VAL A N 1
ATOM 1503 C CA . VAL A 1 182 ? 9.364 -2.110 -8.562 1.00 80.94 182 VAL A CA 1
ATOM 1504 C C . VAL A 1 182 ? 9.585 -3.625 -8.502 1.00 80.94 182 VAL A C 1
ATOM 1506 O O . VAL A 1 182 ? 8.791 -4.329 -7.877 1.00 80.94 182 VAL A O 1
ATOM 1509 N N . PRO A 1 183 ? 10.649 -4.156 -9.128 1.00 78.62 183 PRO A N 1
ATOM 1510 C CA . PRO A 1 183 ? 10.979 -5.574 -9.049 1.00 78.62 183 PRO A CA 1
ATOM 1511 C C . PRO A 1 183 ? 11.156 -6.059 -7.605 1.00 78.62 183 PRO A C 1
ATOM 1513 O O . PRO A 1 183 ? 11.794 -5.386 -6.794 1.00 78.62 183 PRO A O 1
ATOM 1516 N N . SER A 1 184 ? 10.663 -7.260 -7.300 1.00 74.50 184 SER A N 1
ATOM 1517 C CA . SER A 1 184 ? 10.611 -7.831 -5.942 1.00 74.50 184 SER A CA 1
ATOM 1518 C C . SER A 1 184 ? 11.959 -7.873 -5.204 1.00 74.50 184 SER A C 1
ATOM 1520 O O . SER A 1 184 ? 12.005 -7.702 -3.987 1.00 74.50 184 SER A O 1
ATOM 1522 N N . PHE A 1 185 ? 13.075 -8.042 -5.919 1.00 73.88 185 PHE A N 1
ATOM 1523 C CA . PHE A 1 185 ? 14.413 -8.023 -5.315 1.00 73.88 185 PHE A CA 1
ATOM 1524 C C . PHE A 1 185 ? 14.836 -6.622 -4.837 1.00 73.88 185 PHE A C 1
ATOM 1526 O O . PHE A 1 185 ? 15.500 -6.501 -3.811 1.00 73.88 185 PHE A O 1
ATOM 1533 N N . ILE A 1 186 ? 14.418 -5.560 -5.538 1.00 71.81 186 ILE A N 1
ATOM 1534 C CA . ILE A 1 186 ? 14.653 -4.163 -5.130 1.00 71.81 186 ILE A CA 1
ATOM 1535 C C . ILE A 1 186 ? 13.712 -3.794 -3.990 1.00 71.81 186 ILE A C 1
ATOM 1537 O O . ILE A 1 186 ? 14.116 -3.086 -3.068 1.00 71.81 186 ILE A O 1
ATOM 1541 N N . VAL A 1 187 ? 12.476 -4.309 -4.033 1.00 71.56 187 VAL A N 1
ATOM 1542 C CA . VAL A 1 187 ? 11.488 -4.117 -2.969 1.00 71.56 187 VAL A CA 1
ATOM 1543 C C . VAL A 1 187 ? 12.081 -4.493 -1.623 1.00 71.56 187 VAL A C 1
ATOM 1545 O O . VAL A 1 187 ? 12.082 -3.639 -0.749 1.00 71.56 187 VAL A O 1
ATOM 1548 N N . ARG A 1 188 ? 12.674 -5.687 -1.479 1.00 67.75 188 ARG A N 1
ATOM 1549 C CA . ARG A 1 188 ? 13.319 -6.106 -0.220 1.00 67.75 188 ARG A CA 1
ATOM 1550 C C . ARG A 1 188 ? 14.368 -5.110 0.265 1.00 67.75 188 ARG A C 1
ATOM 1552 O O . ARG A 1 188 ? 14.334 -4.721 1.416 1.00 67.75 188 ARG A O 1
ATOM 1559 N N . PHE A 1 189 ? 15.235 -4.602 -0.609 1.00 65.44 189 PHE A N 1
ATOM 1560 C CA . PHE A 1 189 ? 16.273 -3.652 -0.196 1.00 65.44 189 PHE A CA 1
ATOM 1561 C C . PHE A 1 189 ? 15.714 -2.300 0.282 1.00 65.44 189 PHE A C 1
ATOM 1563 O O . PHE A 1 189 ? 16.235 -1.696 1.221 1.00 65.44 189 PHE A O 1
ATOM 1570 N N . VAL A 1 190 ? 14.662 -1.806 -0.377 1.00 63.91 190 VAL A N 1
ATOM 1571 C CA . VAL A 1 190 ? 13.995 -0.549 -0.004 1.00 63.91 190 VAL A CA 1
ATOM 1572 C C . VAL A 1 190 ? 13.197 -0.736 1.284 1.00 63.91 190 VAL A C 1
ATOM 1574 O O . VAL A 1 190 ? 13.262 0.099 2.179 1.00 63.91 190 VAL A O 1
ATOM 1577 N N . VAL A 1 191 ? 12.488 -1.854 1.380 1.00 63.00 191 VAL A N 1
ATOM 1578 C CA . VAL A 1 191 ? 11.615 -2.234 2.488 1.00 63.00 191 VAL A CA 1
ATOM 1579 C C . VAL A 1 191 ? 12.395 -2.571 3.737 1.00 63.00 191 VAL A C 1
ATOM 1581 O O . VAL A 1 191 ? 12.029 -2.091 4.797 1.00 63.00 191 VAL A O 1
ATOM 1584 N N . ASP A 1 192 ? 13.454 -3.368 3.646 1.00 60.84 192 ASP A N 1
ATOM 1585 C CA . ASP A 1 192 ? 14.215 -3.789 4.819 1.00 60.84 192 ASP A CA 1
ATOM 1586 C C . ASP A 1 192 ? 14.788 -2.561 5.518 1.00 60.84 192 ASP A C 1
ATOM 1588 O O . ASP A 1 192 ? 14.749 -2.491 6.738 1.00 60.84 192 ASP A O 1
ATOM 1592 N N . LYS A 1 193 ? 15.197 -1.527 4.768 1.00 57.97 193 LYS A N 1
ATOM 1593 C CA . LYS A 1 193 ? 15.597 -0.228 5.335 1.00 57.97 193 LYS A CA 1
ATOM 1594 C C . LYS A 1 193 ? 14.458 0.556 5.990 1.00 57.97 193 LYS A C 1
ATOM 1596 O O . LYS A 1 193 ? 14.734 1.340 6.887 1.00 57.97 193 LYS A O 1
ATOM 1601 N N . LEU A 1 194 ? 13.217 0.367 5.547 1.00 54.03 194 LEU A N 1
ATOM 1602 C CA . LEU A 1 194 ? 12.023 1.002 6.115 1.00 54.03 194 LEU A CA 1
ATOM 1603 C C . LEU A 1 194 ? 11.494 0.250 7.345 1.00 54.03 194 LEU A C 1
ATOM 1605 O O . LEU A 1 194 ? 11.103 0.863 8.332 1.00 54.03 194 LEU A O 1
ATOM 1609 N N . LEU A 1 195 ? 11.506 -1.084 7.309 1.00 53.75 195 LEU A N 1
ATOM 1610 C CA . LEU A 1 195 ? 11.065 -1.942 8.408 1.00 53.75 195 LEU A CA 1
ATOM 1611 C C . LEU A 1 195 ? 12.079 -1.964 9.551 1.00 53.75 195 LEU A C 1
ATOM 1613 O O . LEU A 1 195 ? 11.683 -2.042 10.708 1.00 53.75 195 LEU A O 1
ATOM 1617 N N . THR A 1 196 ? 13.373 -1.829 9.248 1.00 51.78 196 THR A N 1
ATOM 1618 C CA . THR A 1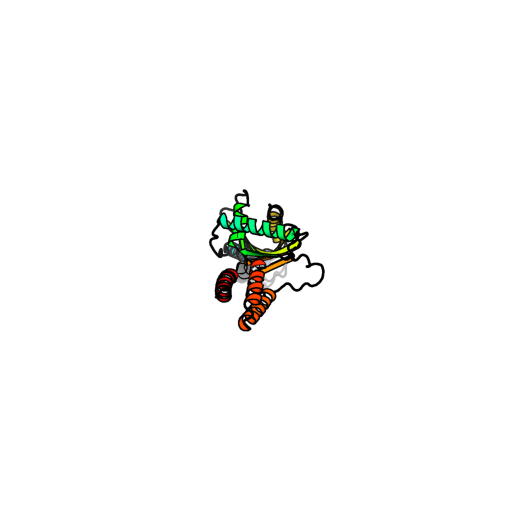 196 ? 14.418 -1.692 10.275 1.00 51.78 196 THR A CA 1
ATOM 1619 C C . THR A 1 196 ? 14.461 -0.305 10.925 1.00 51.78 196 THR A C 1
ATOM 1621 O O . THR A 1 196 ? 15.083 -0.159 11.975 1.00 51.78 196 THR A O 1
ATOM 1624 N N . SER A 1 197 ? 13.788 0.718 10.377 1.00 47.09 197 SER A N 1
ATOM 1625 C CA . SER A 1 197 ? 13.890 2.105 10.857 1.00 47.09 197 SER A CA 1
ATOM 1626 C C . SER A 1 197 ? 12.794 2.536 11.848 1.00 47.09 197 SER A C 1
ATOM 1628 O O . SER A 1 197 ? 12.280 3.637 11.715 1.00 47.09 197 SER A O 1
ATOM 1630 N N . LYS A 1 198 ? 12.478 1.727 12.871 1.00 47.47 198 LYS A N 1
ATOM 1631 C CA . LYS A 1 198 ? 11.530 2.002 13.992 1.00 47.47 198 LYS A CA 1
ATOM 1632 C C . LYS A 1 198 ? 10.066 1.576 13.827 1.00 47.47 198 LYS A C 1
ATOM 1634 O O . LYS A 1 198 ? 9.410 1.416 14.853 1.00 47.47 198 LYS A O 1
ATOM 1639 N N . PHE A 1 199 ? 9.560 1.299 12.620 1.00 45.66 199 PHE A N 1
ATOM 1640 C CA . PHE A 1 199 ? 8.163 0.843 12.454 1.00 45.66 199 PHE A CA 1
ATOM 1641 C C . PHE A 1 199 ? 7.875 -0.441 13.257 1.00 45.66 199 PHE A C 1
ATOM 1643 O O . PHE A 1 199 ? 6.796 -0.597 13.813 1.00 45.66 199 PHE A O 1
ATOM 1650 N N . SER A 1 200 ? 8.864 -1.331 13.392 1.00 47.75 200 SER A N 1
ATOM 1651 C CA . SER A 1 200 ? 8.770 -2.567 14.180 1.00 47.75 200 SER A CA 1
ATOM 1652 C C . SER A 1 200 ? 8.885 -2.384 15.699 1.00 47.75 200 SER A C 1
ATOM 1654 O O . SER A 1 200 ? 8.478 -3.277 16.435 1.00 47.75 200 SER A O 1
ATOM 1656 N N . ASN A 1 201 ? 9.474 -1.280 16.173 1.00 44.81 201 ASN A N 1
ATOM 1657 C CA . ASN A 1 201 ? 9.800 -1.093 17.593 1.00 44.81 201 ASN A CA 1
ATOM 1658 C C . ASN A 1 201 ? 8.755 -0.247 18.337 1.00 44.81 201 ASN A C 1
ATOM 1660 O O . ASN A 1 201 ? 8.599 -0.425 19.539 1.00 44.81 201 ASN A O 1
ATOM 1664 N N . GLU A 1 202 ? 8.047 0.652 17.643 1.00 45.91 202 GLU A N 1
ATOM 1665 C CA . GLU A 1 202 ? 7.073 1.575 18.256 1.00 45.91 202 GLU A CA 1
ATOM 1666 C C . GLU A 1 202 ? 5.611 1.121 18.069 1.00 45.91 202 GLU A C 1
ATOM 1668 O O . GLU A 1 202 ? 4.779 1.369 18.936 1.00 45.91 202 GLU A O 1
ATOM 1673 N N . LEU A 1 203 ? 5.295 0.346 17.020 1.00 46.47 203 LEU A N 1
ATOM 1674 C CA . LEU A 1 203 ? 4.015 -0.375 16.870 1.00 46.47 203 LEU A CA 1
ATOM 1675 C C . LEU A 1 203 ? 4.033 -1.723 17.607 1.00 46.47 203 LEU A C 1
ATOM 1677 O O . LEU A 1 203 ? 3.526 -2.736 17.117 1.00 46.47 203 LEU A O 1
ATOM 1681 N N . ALA A 1 204 ? 4.611 -1.739 18.807 1.00 41.84 204 ALA A N 1
ATOM 1682 C CA . ALA A 1 204 ? 4.499 -2.848 19.741 1.00 41.84 204 ALA A CA 1
ATOM 1683 C C . ALA A 1 204 ? 3.056 -2.916 20.269 1.00 41.84 204 ALA A C 1
ATOM 1685 O O . ALA A 1 204 ? 2.766 -2.603 21.421 1.00 41.84 204 ALA A O 1
ATOM 1686 N N . CYS A 1 205 ? 2.118 -3.301 19.402 1.00 42.66 205 CYS A N 1
ATOM 1687 C CA . CYS A 1 205 ? 0.840 -3.806 19.862 1.00 42.66 205 CYS A CA 1
ATOM 1688 C C . CYS A 1 205 ? 1.123 -5.076 20.674 1.00 42.66 205 CYS A C 1
ATOM 1690 O O . CYS A 1 205 ? 1.968 -5.882 20.272 1.00 42.66 205 CYS A O 1
ATOM 1692 N N . PRO A 1 206 ? 0.467 -5.254 21.830 1.00 41.12 206 PRO A N 1
ATOM 1693 C CA . PRO A 1 206 ? 0.636 -6.460 22.618 1.00 41.12 206 PRO A CA 1
ATOM 1694 C C . PRO A 1 206 ? 0.312 -7.686 21.730 1.00 41.12 206 PRO A C 1
ATOM 1696 O O . PRO A 1 206 ? -0.603 -7.575 20.913 1.00 41.12 206 PRO A O 1
ATOM 1699 N N . PRO A 1 207 ? 1.052 -8.807 21.864 1.00 39.41 207 PRO A N 1
ATOM 1700 C CA . PRO A 1 207 ? 1.143 -9.929 20.923 1.00 39.41 207 PRO A CA 1
ATOM 1701 C C . PRO A 1 207 ? -0.111 -10.666 20.373 1.00 39.41 207 PRO A C 1
ATOM 1703 O O . PRO A 1 207 ? -0.045 -11.880 20.180 1.00 39.41 207 PRO A O 1
ATOM 1706 N N . TYR A 1 208 ? -1.262 -10.033 20.142 1.00 51.72 208 TYR A N 1
ATOM 1707 C CA . TYR A 1 208 ? -2.531 -10.756 20.283 1.00 51.72 208 TYR A CA 1
ATOM 1708 C C . TYR A 1 208 ? -3.634 -10.390 19.299 1.00 51.72 208 TYR A C 1
ATOM 1710 O O . TYR A 1 208 ? -4.703 -10.973 19.383 1.00 51.72 208 TYR A O 1
ATOM 1718 N N . ILE A 1 209 ? -3.417 -9.484 18.350 1.00 53.72 209 ILE A N 1
ATOM 1719 C CA . ILE A 1 209 ? -4.431 -9.210 17.321 1.00 53.72 209 ILE A CA 1
ATOM 1720 C C . ILE A 1 209 ? -4.678 -10.501 16.519 1.00 53.72 209 ILE A C 1
ATOM 1722 O O . ILE A 1 209 ? -3.739 -11.243 16.233 1.00 53.72 209 ILE A O 1
ATOM 1726 N N . THR A 1 210 ? -5.932 -10.797 16.191 1.00 48.22 210 THR A N 1
ATOM 1727 C CA . THR A 1 210 ? -6.323 -12.030 15.485 1.00 48.22 210 THR A CA 1
ATOM 1728 C C . THR A 1 210 ? -6.747 -11.781 14.046 1.00 48.22 210 THR A C 1
ATOM 1730 O O . THR A 1 210 ? -6.683 -12.692 13.224 1.00 48.22 210 THR A O 1
ATOM 1733 N N . GLY A 1 211 ? -7.098 -10.541 13.703 1.00 50.25 211 GLY A N 1
ATOM 1734 C CA . GLY A 1 211 ? -7.430 -10.166 12.336 1.00 50.25 211 GLY A CA 1
ATOM 1735 C C . GLY A 1 211 ? -7.575 -8.663 12.127 1.00 50.25 211 GLY A C 1
ATOM 1736 O O . GLY A 1 211 ? -7.681 -7.886 13.081 1.00 50.25 211 GLY A O 1
ATOM 1737 N N . PHE A 1 212 ? -7.587 -8.287 10.849 1.00 61.91 212 PHE A N 1
ATOM 1738 C CA . PHE A 1 212 ? -7.891 -6.942 10.377 1.00 61.91 212 PHE A CA 1
ATOM 1739 C C . PHE A 1 212 ? -9.047 -7.015 9.388 1.00 61.91 212 PHE A C 1
ATOM 1741 O O . PHE A 1 212 ? -9.033 -7.858 8.491 1.00 61.91 212 PHE A O 1
ATOM 1748 N N . GLU A 1 213 ? -10.006 -6.108 9.518 1.00 63.53 213 GLU A N 1
ATOM 1749 C CA . GLU A 1 213 ? -11.032 -5.895 8.497 1.00 63.53 213 GLU A CA 1
ATOM 1750 C C . GLU A 1 213 ? -10.932 -4.460 7.997 1.00 63.53 213 GLU A C 1
ATOM 1752 O O . GLU A 1 213 ? -10.759 -3.532 8.786 1.00 63.53 213 GLU A O 1
ATOM 1757 N N . PHE A 1 214 ? -11.044 -4.271 6.688 1.00 67.69 214 PHE A N 1
ATOM 1758 C CA . PHE A 1 214 ? -11.029 -2.950 6.074 1.00 67.69 214 PHE A CA 1
ATOM 1759 C C . PHE A 1 214 ? -12.418 -2.660 5.524 1.00 67.69 214 PHE A C 1
ATOM 1761 O O . PHE A 1 214 ? -12.975 -3.467 4.784 1.00 67.69 214 PHE A O 1
ATOM 1768 N N . SER A 1 215 ? -12.972 -1.511 5.894 1.00 62.88 215 SER A N 1
ATOM 1769 C CA . SER A 1 215 ? -14.223 -0.997 5.344 1.00 62.88 215 SER A CA 1
ATOM 1770 C C . SER A 1 215 ? -14.096 0.512 5.218 1.00 62.88 215 SER A C 1
ATOM 1772 O O . SER A 1 215 ? -13.965 1.192 6.228 1.00 62.88 215 SER A O 1
ATOM 1774 N N . GLU A 1 216 ? -14.124 1.031 3.992 1.00 65.19 216 GLU A N 1
ATOM 1775 C CA . GLU A 1 216 ? -14.271 2.464 3.677 1.00 65.19 216 GLU A CA 1
ATOM 1776 C C . GLU A 1 216 ? -13.498 3.438 4.608 1.00 65.19 216 GLU A C 1
ATOM 1778 O O . GLU A 1 216 ? -14.090 4.164 5.407 1.00 65.19 216 GLU A O 1
ATOM 1783 N N . ASN A 1 217 ? -12.164 3.507 4.485 1.00 69.00 217 ASN A N 1
ATOM 1784 C CA . ASN A 1 217 ? -11.249 4.333 5.308 1.00 69.00 217 ASN A CA 1
ATOM 1785 C C . ASN A 1 217 ? -11.152 3.955 6.801 1.00 69.00 217 ASN A C 1
ATOM 1787 O O . ASN A 1 217 ? -10.496 4.661 7.580 1.00 69.00 217 ASN A O 1
ATOM 1791 N N . ILE A 1 218 ? -11.797 2.863 7.217 1.00 74.25 218 ILE A N 1
ATOM 1792 C CA . ILE A 1 218 ? -11.746 2.334 8.580 1.00 74.25 218 ILE A CA 1
ATOM 1793 C C . ILE A 1 218 ? -11.051 0.975 8.559 1.00 74.25 218 ILE A C 1
ATOM 1795 O O . ILE A 1 218 ? -11.370 0.091 7.763 1.00 74.25 218 ILE A O 1
ATOM 1799 N N . MET A 1 219 ? -10.103 0.811 9.474 1.00 80.69 219 MET A N 1
ATOM 1800 C CA . MET A 1 219 ? -9.468 -0.460 9.786 1.00 80.69 219 MET A CA 1
ATOM 1801 C C . MET A 1 219 ? -9.993 -0.943 11.132 1.00 80.69 219 MET A C 1
ATOM 1803 O O . MET A 1 219 ? -9.822 -0.272 12.149 1.00 80.69 219 MET A O 1
ATOM 1807 N N . TYR A 1 220 ? -10.605 -2.117 11.159 1.00 75.81 220 TYR A N 1
ATOM 1808 C CA . TYR A 1 220 ? -10.967 -2.787 12.395 1.00 75.81 220 TYR A CA 1
ATOM 1809 C C . TYR A 1 220 ? -9.827 -3.690 12.836 1.00 75.81 220 TYR A C 1
ATOM 1811 O O . TYR A 1 220 ? -9.363 -4.525 12.063 1.00 75.81 220 TYR A O 1
ATOM 1819 N N . ILE A 1 221 ? -9.402 -3.537 14.084 1.00 75.31 221 ILE A N 1
ATOM 1820 C CA . ILE A 1 221 ? -8.501 -4.474 14.751 1.00 75.31 221 ILE A CA 1
ATOM 1821 C C . ILE A 1 221 ? -9.351 -5.337 15.671 1.00 75.31 221 ILE A C 1
ATOM 1823 O O . ILE A 1 221 ? -10.087 -4.815 16.514 1.00 75.31 221 ILE A O 1
ATOM 1827 N N . ILE A 1 222 ? -9.246 -6.652 15.498 1.00 71.19 222 ILE A N 1
ATOM 1828 C CA . ILE A 1 222 ? -10.018 -7.631 16.260 1.00 71.19 222 ILE A CA 1
ATOM 1829 C C . ILE A 1 222 ? -9.062 -8.418 17.150 1.00 71.19 222 ILE A C 1
ATOM 1831 O O . ILE A 1 222 ? -8.029 -8.912 16.694 1.00 71.19 222 ILE A O 1
ATOM 1835 N N . TYR A 1 223 ? -9.418 -8.520 18.425 1.00 70.81 223 TYR A N 1
ATOM 1836 C CA . TYR A 1 223 ? -8.820 -9.441 19.377 1.00 70.81 223 TYR A CA 1
ATOM 1837 C C . TYR A 1 223 ? -9.842 -10.520 19.731 1.00 70.81 223 TYR A C 1
ATOM 1839 O O . TYR A 1 223 ? -10.867 -10.199 20.331 1.00 70.81 223 TYR A O 1
ATOM 1847 N N . ASP A 1 224 ? -9.548 -11.777 19.391 1.00 67.12 224 ASP A N 1
ATOM 1848 C CA . ASP A 1 224 ? -10.334 -12.954 19.781 1.00 67.12 224 ASP A CA 1
ATOM 1849 C C . ASP A 1 224 ? -9.473 -13.934 20.609 1.00 67.12 224 ASP A C 1
ATOM 1851 O O . ASP A 1 224 ? -8.587 -14.594 20.062 1.00 67.12 224 ASP A O 1
ATOM 1855 N N . PRO A 1 225 ? -9.713 -14.080 21.926 1.00 62.22 225 PRO A N 1
ATOM 1856 C CA . PRO A 1 225 ? -8.956 -15.007 22.771 1.00 62.22 225 PRO A CA 1
ATOM 1857 C C . PRO A 1 225 ? -9.087 -16.482 22.348 1.00 62.22 225 PRO A C 1
ATOM 1859 O O . PRO A 1 225 ? -8.249 -17.290 22.745 1.00 62.22 225 PRO A O 1
ATOM 1862 N N . ASN A 1 226 ? -10.101 -16.837 21.549 1.00 63.84 226 ASN A N 1
ATOM 1863 C CA . ASN A 1 226 ? -10.411 -18.214 21.153 1.00 63.84 226 ASN A CA 1
ATOM 1864 C C . ASN A 1 226 ? -9.986 -18.560 19.714 1.00 63.84 226 ASN A C 1
ATOM 1866 O O . ASN A 1 226 ? -10.261 -19.666 19.248 1.00 63.84 226 ASN A O 1
ATOM 1870 N N . TYR A 1 227 ? -9.299 -17.653 19.011 1.00 55.94 227 TYR A N 1
ATOM 1871 C CA . TYR A 1 227 ? -8.963 -17.806 17.587 1.00 55.94 227 TYR A CA 1
ATOM 1872 C C . TYR A 1 227 ? -8.140 -19.068 17.256 1.00 55.94 227 TYR A C 1
ATOM 1874 O O . TYR A 1 227 ? -8.216 -19.591 16.148 1.00 55.94 227 TYR A O 1
ATOM 1882 N N . ASN A 1 228 ? -7.378 -19.599 18.218 1.00 48.03 228 ASN A N 1
ATOM 1883 C CA . ASN A 1 228 ? -6.591 -20.821 18.022 1.00 48.03 228 ASN A CA 1
ATOM 1884 C C . ASN A 1 228 ? -7.382 -22.128 18.224 1.00 48.03 228 ASN A C 1
ATOM 1886 O O . ASN A 1 228 ? -6.891 -23.179 17.814 1.00 48.03 228 ASN A O 1
ATOM 1890 N N . ASP A 1 229 ? -8.581 -22.098 18.818 1.00 43.78 229 ASP A N 1
ATOM 1891 C CA . ASP A 1 229 ? -9.235 -23.318 19.328 1.00 43.78 229 ASP A CA 1
ATOM 1892 C C . ASP A 1 229 ? -10.323 -23.922 18.433 1.00 43.78 229 ASP A C 1
ATOM 1894 O O . ASP A 1 229 ? -10.879 -24.975 18.743 1.00 43.78 229 ASP A O 1
ATOM 1898 N N . LYS A 1 230 ? -10.609 -23.318 17.284 1.00 39.38 230 LYS A N 1
ATOM 1899 C CA . LYS A 1 230 ? -11.391 -23.874 16.166 1.00 39.38 230 LYS A CA 1
ATOM 1900 C C . LYS A 1 230 ? -11.317 -22.845 15.044 1.00 39.38 230 LYS A C 1
ATOM 1902 O O . LYS A 1 230 ? -10.926 -21.713 15.285 1.00 39.38 230 LYS A O 1
ATOM 1907 N N . LYS A 1 231 ? -11.738 -23.197 13.827 1.00 39.62 231 LYS A N 1
ATOM 1908 C CA . LYS A 1 231 ? -12.223 -22.195 12.864 1.00 39.62 231 LYS A CA 1
ATOM 1909 C C . LYS A 1 231 ? -13.366 -21.421 13.543 1.00 39.62 231 LYS A C 1
ATOM 1911 O O . LYS A 1 231 ? -14.522 -21.803 13.376 1.00 39.62 231 LYS A O 1
ATOM 1916 N N . SER A 1 232 ? -13.061 -20.435 14.386 1.00 37.84 232 SER A N 1
ATOM 1917 C CA . SER A 1 232 ? -14.053 -19.538 14.948 1.00 37.84 232 SER A CA 1
ATOM 1918 C C . SER A 1 232 ? -14.440 -18.629 13.797 1.00 37.84 232 SER A C 1
ATOM 1920 O O . SER A 1 232 ? -13.664 -17.824 13.288 1.00 37.84 232 SER A O 1
ATOM 1922 N N . SER A 1 233 ? -15.644 -18.862 13.292 1.00 39.84 233 SER A N 1
ATOM 1923 C CA . SER A 1 233 ? -16.407 -17.811 12.650 1.00 39.84 233 SER A CA 1
ATOM 1924 C C . SER A 1 233 ? -16.301 -16.581 13.545 1.00 39.84 233 SER A C 1
ATOM 1926 O O . SER A 1 233 ? -16.710 -16.640 14.707 1.00 39.84 233 SER A O 1
ATOM 1928 N N . LEU A 1 234 ? -15.716 -15.507 13.011 1.00 43.22 234 LEU A N 1
ATOM 1929 C CA . LEU A 1 234 ? -15.906 -14.162 13.537 1.00 43.22 234 LEU A CA 1
ATOM 1930 C C . LEU A 1 234 ? -17.377 -14.009 13.954 1.00 43.22 234 LEU A C 1
ATOM 1932 O O . LEU A 1 234 ? -18.246 -14.510 13.229 1.00 43.22 234 LEU A O 1
ATOM 1936 N N . PRO A 1 235 ? -17.694 -13.294 15.041 1.00 42.97 235 PRO A N 1
ATOM 1937 C CA . PRO A 1 235 ? -18.996 -12.664 15.109 1.00 42.97 235 PRO A CA 1
ATOM 1938 C C . PRO A 1 235 ? -19.001 -11.651 13.960 1.00 42.97 235 PRO A C 1
ATOM 1940 O O . PRO A 1 235 ? -18.418 -10.569 14.060 1.00 42.97 235 PRO A O 1
ATOM 1943 N N . ALA A 1 236 ? -19.523 -12.066 12.805 1.00 48.09 236 ALA A N 1
ATOM 1944 C CA . ALA A 1 236 ? -19.676 -11.211 11.638 1.00 48.09 236 ALA A CA 1
ATOM 1945 C C . ALA A 1 236 ? -20.506 -9.978 12.042 1.00 48.09 236 ALA A C 1
ATOM 1947 O O . ALA A 1 236 ? -21.123 -9.959 13.109 1.00 48.09 236 ALA A O 1
ATOM 1948 N N . SER A 1 237 ? -20.581 -8.937 11.204 1.00 51.12 237 SER A N 1
ATOM 1949 C CA . SER A 1 237 ? -21.566 -7.862 11.444 1.00 51.12 237 SER A CA 1
ATOM 1950 C C . SER A 1 237 ? -22.983 -8.417 11.675 1.00 51.12 237 SER A C 1
ATOM 1952 O O . SER A 1 237 ? -23.774 -7.794 12.382 1.00 51.12 237 SER A O 1
ATOM 1954 N N . ASP A 1 238 ? -23.229 -9.636 11.183 1.00 54.94 238 ASP A N 1
ATOM 1955 C CA . ASP A 1 238 ? -24.373 -10.491 11.469 1.00 54.94 238 ASP A CA 1
ATOM 1956 C C . ASP A 1 238 ? -24.701 -10.644 12.962 1.00 54.94 238 ASP A C 1
ATOM 1958 O O . ASP A 1 238 ? -25.875 -10.767 13.268 1.00 54.94 238 ASP A O 1
ATOM 1962 N N . ASP A 1 239 ? -23.755 -10.597 13.905 1.00 70.56 239 ASP A N 1
ATOM 1963 C CA . ASP A 1 239 ? -24.062 -10.766 15.336 1.00 70.56 239 ASP A CA 1
ATOM 1964 C C . ASP A 1 239 ? -24.708 -9.513 15.936 1.00 70.56 239 ASP A C 1
ATOM 1966 O O . ASP A 1 239 ? -25.710 -9.607 16.645 1.00 70.56 239 ASP A O 1
ATOM 1970 N N . VAL A 1 240 ? -24.199 -8.319 15.608 1.00 80.81 240 VAL A N 1
ATOM 1971 C CA . VAL A 1 240 ? -24.852 -7.065 16.020 1.00 80.81 240 VAL A CA 1
ATOM 1972 C C . VAL A 1 240 ? -26.189 -6.928 15.300 1.00 80.81 240 VAL A C 1
ATOM 1974 O O . VAL A 1 240 ? -27.174 -6.531 15.917 1.00 80.81 240 VAL A O 1
ATOM 1977 N N . ASP A 1 241 ? -26.257 -7.306 14.023 1.00 81.38 241 ASP A N 1
ATOM 1978 C CA . ASP A 1 241 ? -27.500 -7.284 13.253 1.00 81.38 241 ASP A CA 1
ATOM 1979 C C . ASP A 1 241 ? -28.530 -8.291 13.785 1.00 81.38 241 ASP A C 1
ATOM 1981 O O . ASP A 1 241 ? -29.708 -7.950 13.901 1.00 81.38 241 ASP A O 1
ATOM 1985 N N . GLN A 1 242 ? -28.112 -9.489 14.199 1.00 85.19 242 GLN A N 1
ATOM 1986 C CA . GLN A 1 242 ? -28.972 -10.491 14.834 1.00 85.19 242 GLN A CA 1
ATOM 1987 C C . GLN A 1 242 ? -29.444 -10.035 16.213 1.00 85.19 242 GLN A C 1
ATOM 1989 O O . GLN A 1 242 ? -30.637 -10.140 16.505 1.00 85.19 242 GLN A O 1
ATOM 1994 N N . LEU A 1 243 ? -28.554 -9.480 17.041 1.00 88.31 243 LEU A N 1
ATOM 1995 C CA . LEU A 1 243 ? -28.911 -8.936 18.353 1.00 88.31 243 LEU A CA 1
ATOM 1996 C C . LEU A 1 243 ? -29.860 -7.741 18.218 1.00 88.31 243 LEU A C 1
ATOM 1998 O O . LEU A 1 243 ? -30.854 -7.663 18.941 1.00 88.31 243 LEU A O 1
ATOM 2002 N N . LEU A 1 244 ? -29.622 -6.845 17.255 1.00 89.94 244 LEU A N 1
ATOM 2003 C CA . LEU A 1 244 ? -30.533 -5.743 16.940 1.00 89.94 244 LEU A CA 1
ATOM 2004 C C . LEU A 1 244 ? -31.868 -6.261 16.403 1.00 89.94 244 LEU A C 1
ATOM 2006 O O . LEU A 1 244 ? -32.917 -5.746 16.787 1.00 89.94 244 LEU A O 1
ATOM 2010 N N . MET A 1 245 ? -31.867 -7.286 15.550 1.00 91.00 245 MET A N 1
ATOM 2011 C CA . MET A 1 245 ? -33.090 -7.898 15.032 1.00 91.00 245 MET A CA 1
ATOM 2012 C C . MET A 1 245 ? -33.900 -8.559 16.154 1.00 91.00 245 MET A C 1
ATOM 2014 O O . MET A 1 245 ? -35.120 -8.388 16.207 1.00 91.00 245 MET A O 1
ATOM 2018 N N . GLN A 1 246 ? -33.235 -9.245 17.083 1.00 92.38 246 GLN A N 1
ATOM 2019 C CA . GLN A 1 246 ? -33.853 -9.835 18.267 1.00 92.38 246 GLN A CA 1
ATOM 2020 C C . GLN A 1 246 ? -34.402 -8.758 19.209 1.00 92.38 246 GLN A C 1
ATOM 2022 O O . GLN A 1 246 ? -35.554 -8.855 19.630 1.00 92.38 246 GLN A O 1
ATOM 2027 N N . ALA A 1 247 ? -33.634 -7.702 19.482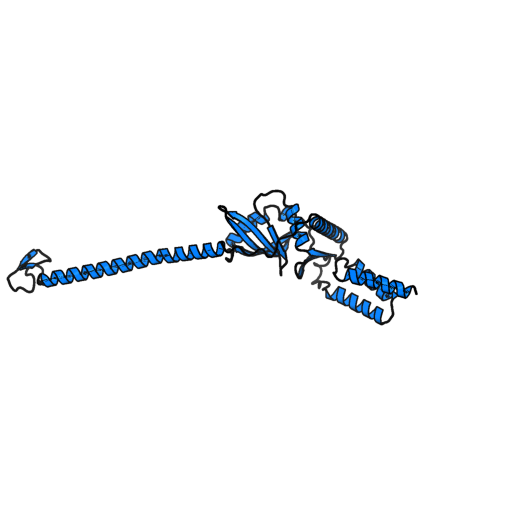 1.00 91.50 247 ALA A N 1
ATOM 2028 C CA . ALA A 1 247 ? -34.082 -6.578 20.300 1.00 91.50 247 ALA A CA 1
ATOM 2029 C C . ALA A 1 247 ? -35.305 -5.886 19.671 1.00 91.50 247 ALA A C 1
ATOM 2031 O O . ALA A 1 247 ? -36.298 -5.625 20.350 1.00 91.50 247 ALA A O 1
ATOM 2032 N N . ASN A 1 248 ? -35.280 -5.679 18.349 1.00 92.88 248 ASN A N 1
ATOM 2033 C CA . ASN A 1 248 ? -36.387 -5.089 17.593 1.00 92.88 248 ASN A CA 1
ATOM 2034 C C . ASN A 1 248 ? -37.631 -5.981 17.603 1.00 92.88 248 ASN A C 1
ATOM 2036 O O . ASN A 1 248 ? -38.750 -5.467 17.589 1.00 92.88 248 ASN A O 1
ATOM 2040 N N . LYS A 1 249 ? -37.454 -7.306 17.621 1.00 94.50 249 LYS A N 1
ATOM 2041 C CA . LYS A 1 249 ? -38.556 -8.255 17.775 1.00 94.50 249 LYS A CA 1
ATOM 2042 C C . LYS A 1 249 ? -39.192 -8.131 19.162 1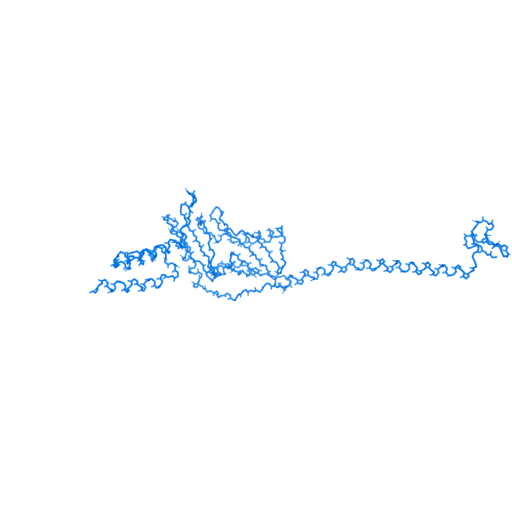.00 94.50 249 LYS A C 1
ATOM 2044 O O . LYS A 1 249 ? -40.389 -7.888 19.231 1.00 94.50 249 LYS A O 1
ATOM 2049 N N . LEU A 1 250 ? -38.393 -8.164 20.232 1.00 92.88 250 LEU A N 1
ATOM 2050 C CA . LEU A 1 250 ? -38.873 -7.967 21.610 1.00 92.88 250 LEU A CA 1
ATOM 2051 C C . LEU A 1 250 ? -39.612 -6.631 21.773 1.00 92.88 250 LEU A C 1
ATOM 2053 O O . LEU A 1 250 ? -40.654 -6.559 22.419 1.00 92.88 250 LEU A O 1
ATOM 2057 N N . TYR A 1 251 ? -39.106 -5.571 21.138 1.00 91.62 251 TYR A N 1
ATOM 2058 C CA . TYR A 1 251 ? -39.765 -4.269 21.133 1.00 91.62 251 TYR A CA 1
ATOM 2059 C C . TYR A 1 251 ? -41.133 -4.305 20.430 1.00 91.62 251 TYR A C 1
ATOM 2061 O O . TYR A 1 251 ? -42.104 -3.750 20.948 1.00 91.62 251 TYR A O 1
ATOM 2069 N N . LYS A 1 252 ? -41.236 -4.971 19.269 1.00 92.31 252 LYS A N 1
ATOM 2070 C CA . LYS A 1 252 ? -42.514 -5.158 18.553 1.00 92.31 252 LYS A CA 1
ATOM 2071 C C . LYS A 1 252 ? -43.510 -6.000 19.350 1.00 92.31 252 LYS A C 1
ATOM 2073 O O . LYS A 1 252 ? -44.697 -5.689 19.326 1.00 92.31 252 LYS A O 1
ATOM 2078 N N . ASP A 1 253 ? -43.015 -6.990 20.084 1.00 94.56 253 ASP A N 1
ATOM 2079 C CA . ASP A 1 253 ? -43.805 -7.873 20.947 1.00 94.56 253 ASP A CA 1
ATOM 2080 C C . ASP A 1 253 ? -44.206 -7.192 22.282 1.00 94.56 253 ASP A C 1
ATOM 2082 O O . ASP A 1 253 ? -44.807 -7.818 23.148 1.00 94.56 253 ASP A O 1
ATOM 2086 N N . GLN A 1 254 ? -43.919 -5.888 22.443 1.00 92.25 254 GLN A N 1
ATOM 2087 C CA . GLN A 1 254 ? -44.175 -5.068 23.640 1.00 92.25 254 GLN A CA 1
ATOM 2088 C C . GLN A 1 254 ? -43.431 -5.515 24.912 1.00 92.25 254 GLN A C 1
ATOM 2090 O O . GLN A 1 254 ? -43.709 -5.022 26.008 1.00 92.25 254 GLN A O 1
ATOM 2095 N N . GLU A 1 255 ? -42.403 -6.354 24.786 1.00 94.00 255 GLU A N 1
ATOM 2096 C CA . GLU A 1 255 ? -41.517 -6.746 25.887 1.00 94.00 255 GLU A CA 1
ATOM 2097 C C . GLU A 1 255 ? -40.444 -5.670 26.147 1.00 94.00 255 GLU A C 1
ATOM 2099 O O . GLU A 1 255 ? -39.234 -5.902 26.051 1.00 94.00 255 GLU A O 1
ATOM 2104 N N . LEU A 1 256 ? -40.888 -4.451 26.474 1.00 91.75 256 LEU A N 1
ATOM 2105 C CA . LEU A 1 256 ? -40.046 -3.248 26.498 1.00 91.75 256 LEU A CA 1
ATOM 2106 C C . LEU A 1 256 ? -38.842 -3.354 27.451 1.00 91.75 256 LEU A C 1
ATOM 2108 O O . LEU A 1 256 ? -37.753 -2.905 27.105 1.00 91.75 256 LEU A O 1
ATOM 2112 N N . ASN A 1 257 ? -39.003 -3.987 28.618 1.00 92.62 257 ASN A N 1
ATOM 2113 C CA . ASN A 1 257 ? -37.910 -4.191 29.579 1.00 92.62 257 ASN A CA 1
ATOM 2114 C C . ASN A 1 257 ? -36.824 -5.139 29.041 1.00 92.62 257 ASN A C 1
ATOM 2116 O O . ASN A 1 257 ? -35.632 -4.897 29.241 1.00 92.62 257 ASN A O 1
ATOM 2120 N N . ALA A 1 258 ? -37.223 -6.212 28.351 1.00 89.69 258 ALA A N 1
ATOM 2121 C CA . ALA A 1 258 ? -36.296 -7.177 27.766 1.00 89.69 258 ALA A CA 1
ATOM 2122 C C . ALA A 1 258 ? -35.565 -6.571 26.560 1.00 89.69 258 ALA A C 1
ATOM 2124 O O . ALA A 1 258 ? -34.343 -6.693 26.459 1.00 89.69 258 ALA A O 1
ATOM 2125 N N . ALA A 1 259 ? -36.294 -5.844 25.708 1.00 92.38 259 ALA A N 1
ATOM 2126 C CA . ALA A 1 259 ? -35.723 -5.093 24.596 1.00 92.38 259 ALA A CA 1
ATOM 2127 C C . ALA A 1 259 ? -34.701 -4.051 25.083 1.00 92.38 259 ALA A C 1
ATOM 2129 O O . ALA A 1 259 ? -33.567 -4.034 24.610 1.00 92.38 259 ALA A O 1
ATOM 2130 N N . LEU A 1 260 ? -35.061 -3.235 26.083 1.00 93.06 260 LEU A N 1
ATOM 2131 C CA . LEU A 1 260 ? -34.179 -2.212 26.653 1.00 93.06 260 LEU A CA 1
ATOM 2132 C C . LEU A 1 260 ? -32.904 -2.818 27.254 1.00 93.06 260 LEU A C 1
ATOM 2134 O O . LEU A 1 260 ? -31.811 -2.288 27.054 1.00 93.06 260 LEU A O 1
ATOM 2138 N N . LYS A 1 261 ? -33.027 -3.948 27.959 1.00 94.19 261 LYS A N 1
ATOM 2139 C CA . LYS A 1 261 ? -31.872 -4.679 28.492 1.00 94.19 261 LYS A CA 1
ATOM 2140 C C . LYS A 1 261 ? -30.930 -5.122 27.369 1.00 94.19 261 LYS A C 1
ATOM 2142 O O . LYS A 1 261 ? -29.723 -4.930 27.497 1.00 94.19 261 LYS A O 1
ATOM 2147 N N . LEU A 1 262 ? -31.476 -5.664 26.278 1.00 91.56 262 LEU A N 1
ATOM 2148 C CA . LEU A 1 262 ? -30.681 -6.130 25.143 1.00 91.56 262 LEU A CA 1
ATOM 2149 C C . LEU A 1 262 ? -30.015 -4.963 24.398 1.00 91.56 262 LEU A C 1
ATOM 2151 O O . LEU A 1 262 ? -28.832 -5.047 24.088 1.00 91.56 262 LEU A O 1
ATOM 2155 N N . TYR A 1 263 ? -30.705 -3.836 24.193 1.00 94.25 263 TYR A N 1
ATOM 2156 C CA . TYR A 1 263 ? -30.077 -2.646 23.605 1.00 94.25 263 TYR A CA 1
ATOM 2157 C C . TYR A 1 263 ? -28.952 -2.086 24.473 1.00 94.25 263 TYR A C 1
ATOM 2159 O O . TYR A 1 263 ? -27.890 -1.761 23.950 1.00 94.25 263 TYR A O 1
ATOM 2167 N N . ASN A 1 264 ? -29.143 -2.001 25.791 1.00 92.56 264 ASN A N 1
ATOM 2168 C CA . ASN A 1 264 ? -28.090 -1.540 26.697 1.00 92.56 264 ASN A CA 1
ATOM 2169 C C . ASN A 1 264 ? -26.885 -2.485 26.708 1.00 92.56 264 ASN A C 1
ATOM 2171 O O . ASN A 1 264 ? -25.751 -2.018 26.798 1.00 92.56 264 ASN A O 1
ATOM 2175 N N . GLN A 1 265 ? -27.119 -3.791 26.560 1.00 89.12 265 GLN A N 1
ATOM 2176 C CA . GLN A 1 265 ? -26.052 -4.766 26.375 1.00 89.12 265 GLN A CA 1
ATOM 2177 C C . GLN A 1 265 ? -25.297 -4.525 25.058 1.00 89.12 265 GLN A C 1
ATOM 2179 O O . GLN A 1 265 ? -24.079 -4.407 25.085 1.00 89.12 265 GLN A O 1
ATOM 2184 N N . ILE A 1 266 ? -25.999 -4.327 23.935 1.00 89.81 266 ILE A N 1
ATOM 2185 C CA . ILE A 1 266 ? -25.371 -3.992 22.641 1.00 89.81 266 ILE A CA 1
ATOM 2186 C C . ILE A 1 266 ? -24.545 -2.697 22.747 1.00 89.81 266 ILE A C 1
ATOM 2188 O O . ILE A 1 266 ? -23.429 -2.629 22.241 1.00 89.81 266 ILE A O 1
ATOM 2192 N N . ILE A 1 267 ? -25.057 -1.675 23.440 1.00 90.50 267 ILE A N 1
ATOM 2193 C CA . ILE A 1 267 ? -24.345 -0.405 23.662 1.00 90.50 267 ILE A CA 1
ATOM 2194 C C . ILE A 1 267 ? -23.065 -0.606 24.481 1.00 90.50 267 ILE A C 1
ATOM 2196 O O . ILE A 1 267 ? -22.066 0.066 24.217 1.00 90.50 267 ILE A O 1
ATOM 2200 N N . ALA A 1 268 ? -23.105 -1.481 25.485 1.00 82.31 268 ALA A N 1
ATOM 2201 C CA . ALA A 1 268 ? -21.962 -1.771 26.342 1.00 82.31 268 ALA A CA 1
ATOM 2202 C C . ALA A 1 268 ? -20.906 -2.626 25.628 1.00 82.31 268 ALA A C 1
ATOM 2204 O O . ALA A 1 268 ? -19.714 -2.353 25.762 1.00 82.31 268 ALA A O 1
ATOM 2205 N N . ASP A 1 269 ? -21.349 -3.619 24.859 1.00 80.75 269 ASP A N 1
ATOM 2206 C CA . ASP A 1 269 ? -20.480 -4.597 24.204 1.00 80.75 269 ASP A CA 1
ATOM 2207 C C . ASP A 1 269 ? -19.863 -4.043 22.902 1.00 80.75 269 ASP A C 1
ATOM 2209 O O . ASP A 1 269 ? -18.751 -4.427 22.535 1.00 80.75 269 ASP A O 1
ATOM 2213 N N . TYR A 1 270 ? -20.530 -3.088 22.236 1.00 83.06 270 TYR A N 1
ATOM 2214 C CA . TYR A 1 270 ? -20.104 -2.519 20.947 1.00 83.06 270 TYR A CA 1
ATOM 2215 C C . TYR A 1 270 ? -20.096 -0.977 20.933 1.00 83.06 270 TYR A C 1
ATOM 2217 O O . TYR A 1 270 ? -20.719 -0.370 20.061 1.00 83.06 270 TYR A O 1
ATOM 2225 N N . PRO A 1 271 ? -19.380 -0.297 21.850 1.00 79.25 271 PRO A N 1
ATOM 2226 C CA . PRO A 1 271 ? -19.470 1.157 22.036 1.00 79.25 271 PRO A CA 1
ATOM 2227 C C . PRO A 1 271 ? -19.015 1.989 20.825 1.00 79.25 271 PRO A C 1
ATOM 2229 O O . PRO A 1 271 ? -19.385 3.161 20.723 1.00 79.25 271 PRO A O 1
ATOM 2232 N N . ASP A 1 272 ? -18.226 1.393 19.927 1.00 77.94 272 ASP A N 1
ATOM 2233 C CA . ASP A 1 272 ? -17.670 2.034 18.732 1.00 77.94 272 ASP A CA 1
ATOM 2234 C C . ASP A 1 272 ? -18.520 1.811 17.458 1.00 77.94 272 ASP A C 1
ATOM 2236 O O . ASP A 1 272 ? -18.153 2.310 16.392 1.00 77.94 272 ASP A O 1
ATOM 2240 N N . ASP A 1 273 ? -19.647 1.082 17.525 1.00 79.50 273 ASP A N 1
ATOM 2241 C CA . ASP A 1 273 ? -20.528 0.893 16.360 1.00 79.50 273 ASP A CA 1
ATOM 2242 C C . ASP A 1 273 ? -21.215 2.228 15.977 1.00 79.50 273 ASP A C 1
ATOM 2244 O O . ASP A 1 273 ? -21.752 2.934 16.842 1.00 79.50 273 ASP A O 1
ATOM 2248 N N . PRO A 1 274 ? -21.225 2.616 14.683 1.00 77.94 274 PRO A N 1
ATOM 2249 C CA . PRO A 1 274 ? -21.755 3.908 14.236 1.00 77.94 274 PRO A CA 1
ATOM 2250 C C . PRO A 1 274 ? -23.244 4.115 14.552 1.00 77.94 274 PRO A C 1
ATOM 2252 O O . PRO A 1 274 ? -23.722 5.252 14.535 1.00 77.94 274 PRO A O 1
ATOM 2255 N N . ARG A 1 275 ? -23.991 3.048 14.862 1.00 84.88 275 ARG A N 1
ATOM 2256 C CA . ARG A 1 275 ? -25.418 3.097 15.211 1.00 84.88 275 ARG A CA 1
ATOM 2257 C C . ARG A 1 275 ? -25.659 3.387 16.693 1.00 84.88 275 ARG A C 1
ATOM 2259 O O . ARG A 1 275 ? -26.765 3.799 17.047 1.00 84.88 275 ARG A O 1
ATOM 2266 N N . ILE A 1 276 ? -24.650 3.240 17.559 1.00 87.12 276 ILE A N 1
ATOM 2267 C CA . ILE A 1 276 ? -24.787 3.428 19.014 1.00 87.12 276 ILE A CA 1
ATOM 2268 C C . ILE A 1 276 ? -25.320 4.809 19.418 1.00 87.12 276 ILE A C 1
ATOM 2270 O O . ILE A 1 276 ? -26.174 4.851 20.305 1.00 87.12 276 ILE A O 1
ATOM 2274 N N . PRO A 1 277 ? -24.903 5.944 18.818 1.00 87.00 277 PRO A N 1
ATOM 2275 C CA . PRO A 1 277 ? -25.454 7.247 19.191 1.00 87.00 277 PRO A CA 1
ATOM 2276 C C . PRO A 1 277 ? -26.974 7.329 18.989 1.00 87.00 277 PRO A C 1
ATOM 2278 O O . PRO A 1 277 ? -27.684 7.866 19.838 1.00 87.00 277 PRO A O 1
ATOM 2281 N N . ALA A 1 278 ? -27.482 6.751 17.896 1.00 86.81 278 ALA A N 1
ATOM 2282 C CA . ALA A 1 278 ? -28.916 6.674 17.635 1.00 86.81 278 ALA A CA 1
ATOM 2283 C C . ALA A 1 278 ? -29.609 5.688 18.589 1.00 86.81 278 ALA A C 1
ATOM 2285 O O . ALA A 1 278 ? -30.680 5.990 19.114 1.00 86.81 278 ALA A O 1
ATOM 2286 N N . LEU A 1 279 ? -28.970 4.545 18.862 1.00 90.75 279 LEU A N 1
ATOM 2287 C CA . LEU A 1 279 ? -29.490 3.516 19.760 1.00 90.75 279 LEU A CA 1
ATOM 2288 C C . LEU A 1 279 ? -29.636 4.026 21.204 1.00 90.75 279 LEU A C 1
ATOM 2290 O O . LEU A 1 279 ? -30.656 3.773 21.833 1.00 90.75 279 LEU A O 1
ATOM 2294 N N . LYS A 1 280 ? -28.672 4.814 21.705 1.00 91.50 280 LYS A N 1
ATOM 2295 C CA . LYS A 1 280 ? -28.735 5.451 23.035 1.00 91.50 280 LYS A CA 1
ATOM 2296 C C . LYS A 1 280 ? -29.950 6.360 23.179 1.00 91.50 280 LYS A C 1
ATOM 2298 O O . LYS A 1 280 ? -30.706 6.216 24.135 1.00 91.50 280 LYS A O 1
ATOM 2303 N N . LYS A 1 281 ? -30.172 7.235 22.195 1.00 90.81 281 LYS A N 1
ATOM 2304 C CA . LYS A 1 281 ? -31.349 8.112 22.163 1.00 90.81 281 LYS A CA 1
ATOM 2305 C C . LYS A 1 281 ? -32.647 7.300 22.167 1.00 90.81 281 LYS A C 1
ATOM 2307 O O . LYS A 1 281 ? -33.610 7.647 22.838 1.00 90.81 281 LYS A O 1
ATOM 2312 N N . TRP A 1 282 ? -32.660 6.184 21.446 1.00 88.00 282 TRP A N 1
ATOM 2313 C CA . TRP A 1 282 ? -33.832 5.325 21.387 1.00 88.00 282 TRP A CA 1
ATOM 2314 C C . TRP A 1 282 ? -34.091 4.563 22.700 1.00 88.00 282 TRP A C 1
ATOM 2316 O O . TRP A 1 282 ? -35.241 4.445 23.120 1.00 88.00 282 TRP A O 1
ATOM 2326 N N . CYS A 1 283 ? -33.046 4.128 23.412 1.00 92.12 283 CYS A N 1
ATOM 2327 C CA . CYS A 1 283 ? -33.168 3.565 24.763 1.00 92.12 283 CYS A CA 1
ATOM 2328 C C . CYS A 1 283 ? -33.763 4.560 25.771 1.00 92.12 283 CYS A C 1
ATOM 2330 O O . CYS A 1 283 ? -34.551 4.158 26.631 1.00 92.12 283 CYS A O 1
ATOM 2332 N N . GLU A 1 284 ? -33.408 5.844 25.674 1.00 92.00 284 GLU A N 1
ATOM 2333 C CA . GLU A 1 284 ? -33.982 6.908 26.511 1.00 92.00 284 GLU A CA 1
ATOM 2334 C C . GLU A 1 284 ? -35.493 7.043 26.267 1.00 92.00 284 GLU A C 1
ATOM 2336 O O . GLU A 1 284 ? -36.276 7.046 27.221 1.00 92.00 284 GLU A O 1
ATOM 2341 N N . ASP A 1 285 ? -35.919 7.039 24.999 1.00 90.25 285 ASP A N 1
ATOM 2342 C CA . ASP A 1 285 ? -37.336 7.093 24.618 1.00 90.25 285 ASP A CA 1
ATOM 2343 C C . ASP A 1 285 ? -38.128 5.870 25.117 1.00 90.25 285 ASP A C 1
ATOM 2345 O O . ASP A 1 285 ? -39.255 6.008 25.603 1.00 90.25 285 ASP A O 1
ATOM 2349 N N . ILE A 1 286 ? -37.552 4.665 25.022 1.00 89.69 286 ILE A N 1
ATOM 2350 C CA . ILE A 1 286 ? -38.171 3.429 25.531 1.00 89.69 286 ILE A CA 1
ATOM 2351 C C . ILE A 1 286 ? -38.293 3.487 27.058 1.00 89.69 286 ILE A C 1
ATOM 2353 O O . ILE A 1 286 ? -39.359 3.193 27.600 1.00 89.69 286 ILE A O 1
ATOM 2357 N N . SER A 1 287 ? -37.242 3.927 27.753 1.00 91.00 287 SER A N 1
ATOM 2358 C CA . SER A 1 287 ? -37.244 4.072 29.215 1.00 91.00 287 SER A CA 1
ATOM 2359 C C . SER A 1 287 ? -38.312 5.066 29.682 1.00 91.00 287 SER A C 1
ATOM 2361 O O . SER A 1 287 ? -39.026 4.809 30.650 1.00 91.00 287 SER A O 1
ATOM 2363 N N . ALA A 1 288 ? -38.488 6.176 28.959 1.00 90.56 288 ALA A N 1
ATOM 2364 C CA . ALA A 1 288 ? -39.532 7.157 29.244 1.00 90.56 288 ALA A CA 1
ATOM 2365 C C . ALA A 1 288 ? -40.957 6.608 29.040 1.00 90.56 288 ALA A C 1
ATOM 2367 O O . ALA A 1 288 ? -41.889 7.096 29.677 1.00 90.56 288 ALA A O 1
ATOM 2368 N N . ARG A 1 289 ? -41.143 5.609 28.165 1.00 87.56 289 ARG A N 1
ATOM 2369 C CA . ARG A 1 289 ? -42.435 4.929 27.957 1.00 87.56 289 ARG A CA 1
ATOM 2370 C C . ARG A 1 289 ? -42.739 3.883 29.020 1.00 87.56 289 ARG A C 1
ATOM 2372 O O . ARG A 1 289 ? -43.899 3.721 29.356 1.00 87.56 289 ARG A O 1
ATOM 2379 N N . ILE A 1 290 ? -41.723 3.189 29.531 1.00 90.06 290 ILE A N 1
ATOM 2380 C CA . ILE A 1 290 ? -41.886 2.197 30.607 1.00 90.06 290 ILE A CA 1
ATOM 2381 C C . ILE A 1 290 ? -42.280 2.880 31.926 1.00 90.06 290 ILE A C 1
ATOM 2383 O O . ILE A 1 290 ? -43.032 2.316 32.711 1.00 90.06 290 ILE A O 1
ATOM 2387 N N . ASN A 1 291 ? -41.780 4.098 32.160 1.00 83.50 291 ASN A N 1
ATOM 2388 C CA . ASN A 1 291 ? -42.023 4.866 33.385 1.00 83.50 291 ASN A CA 1
ATOM 2389 C C . ASN A 1 291 ? -43.310 5.722 33.357 1.00 83.50 291 ASN A C 1
ATOM 2391 O O . ASN A 1 291 ? -43.522 6.508 34.283 1.00 83.50 291 ASN A O 1
ATOM 2395 N N . LYS A 1 292 ? -44.129 5.625 32.303 1.00 76.38 292 LYS A N 1
ATOM 2396 C CA . LYS A 1 292 ? -45.432 6.297 32.176 1.00 76.38 292 LYS A CA 1
ATOM 2397 C C . LYS A 1 292 ? -46.564 5.305 32.388 1.00 76.38 292 LYS A C 1
ATOM 2399 O O . LYS A 1 292 ? -47.555 5.719 33.024 1.00 76.38 292 LYS A O 1
#

Organism: NCBI:txid2093366